Protein AF-A0A497EHR1-F1 (afdb_monomer_lite)

Radius of gyration: 35.83 Å; chains: 1; bounding box: 52×48×141 Å

Structure (mmCIF, N/CA/C/O backbone):
data_AF-A0A497EHR1-F1
#
_entry.id   AF-A0A497EHR1-F1
#
loop_
_atom_site.group_PDB
_atom_site.id
_atom_site.type_symbol
_atom_site.label_atom_id
_atom_site.label_alt_id
_atom_site.label_comp_id
_atom_site.label_asym_id
_atom_site.label_entity_id
_atom_site.label_seq_id
_atom_site.pdbx_PDB_ins_code
_atom_site.Cartn_x
_atom_site.Cartn_y
_atom_site.Cartn_z
_atom_site.occupancy
_atom_site.B_iso_or_equiv
_atom_site.auth_seq_id
_atom_site.auth_comp_id
_atom_site.auth_asym_id
_atom_site.auth_atom_id
_atom_site.pdbx_PDB_model_num
ATOM 1 N N . MET A 1 1 ? 11.468 33.502 -110.172 1.00 39.78 1 MET A N 1
ATOM 2 C CA . MET A 1 1 ? 12.671 32.821 -109.633 1.00 39.78 1 MET A CA 1
ATOM 3 C C . MET A 1 1 ? 13.170 33.597 -108.414 1.00 39.78 1 MET A C 1
ATOM 5 O O . MET A 1 1 ? 13.117 34.813 -108.494 1.00 39.78 1 MET A O 1
ATOM 9 N N . PRO A 1 2 ? 13.729 32.994 -107.350 1.00 51.62 2 PRO A N 1
ATOM 10 C CA . PRO A 1 2 ? 13.315 31.838 -106.555 1.00 51.62 2 PRO A CA 1
ATOM 11 C C . PRO A 1 2 ? 12.797 32.245 -105.147 1.00 51.62 2 PRO A C 1
ATOM 13 O O . PRO A 1 2 ? 13.180 33.263 -104.580 1.00 51.62 2 PRO A O 1
ATOM 16 N N . LYS A 1 3 ? 11.944 31.397 -104.557 1.00 52.22 3 LYS A N 1
ATOM 17 C CA . LYS A 1 3 ? 11.557 31.421 -103.135 1.00 52.22 3 LYS A CA 1
ATOM 18 C C . LYS A 1 3 ? 12.722 30.899 -102.278 1.00 52.22 3 LYS A C 1
ATOM 20 O O . LYS A 1 3 ? 13.228 29.817 -102.564 1.00 52.22 3 LYS A O 1
ATOM 25 N N . LYS A 1 4 ? 13.078 31.582 -101.183 1.00 49.03 4 LYS A N 1
ATOM 26 C CA . LYS A 1 4 ? 13.822 30.978 -100.061 1.00 49.03 4 LYS A CA 1
ATOM 27 C C . LYS A 1 4 ? 13.127 31.280 -98.735 1.00 49.03 4 LYS A C 1
ATOM 29 O O . LYS A 1 4 ? 13.136 32.396 -98.233 1.00 49.03 4 LYS A O 1
ATOM 34 N N . SER A 1 5 ? 12.514 30.232 -98.200 1.00 57.12 5 SER A N 1
ATOM 35 C CA . SER A 1 5 ? 12.033 30.098 -96.830 1.00 57.12 5 SER A CA 1
ATOM 36 C C . SER A 1 5 ? 13.205 29.976 -95.854 1.00 57.12 5 SER A C 1
ATOM 38 O O . SER A 1 5 ? 14.108 29.181 -96.115 1.00 57.12 5 SER A O 1
ATOM 40 N N . ASN A 1 6 ? 13.155 30.645 -94.697 1.00 49.62 6 ASN A N 1
ATOM 41 C CA . ASN A 1 6 ? 14.020 30.304 -93.566 1.00 49.62 6 ASN A CA 1
ATOM 42 C C . ASN A 1 6 ? 13.182 30.116 -92.293 1.00 49.62 6 ASN A C 1
ATOM 44 O O . ASN A 1 6 ? 12.551 31.041 -91.785 1.00 49.62 6 ASN A O 1
ATOM 48 N N . LYS A 1 7 ? 13.125 28.863 -91.838 1.00 57.16 7 LYS A N 1
ATOM 49 C CA . LYS A 1 7 ? 12.249 28.324 -90.794 1.00 57.16 7 LYS A CA 1
ATOM 50 C C . LYS A 1 7 ? 13.152 27.743 -89.702 1.00 57.16 7 LYS A C 1
ATOM 52 O O . LYS A 1 7 ? 13.409 26.547 -89.704 1.00 57.16 7 LYS A O 1
ATOM 57 N N . SER A 1 8 ? 13.676 28.562 -88.788 1.00 55.75 8 SER A N 1
ATOM 58 C CA . SER A 1 8 ? 14.516 28.053 -87.685 1.00 55.75 8 SER A CA 1
ATOM 59 C C . SER A 1 8 ? 14.537 28.969 -86.456 1.00 55.75 8 SER A C 1
ATOM 61 O O . SER A 1 8 ? 15.504 29.664 -86.191 1.00 55.75 8 SER A O 1
ATOM 63 N N . ARG A 1 9 ? 13.470 28.969 -85.647 1.00 52.88 9 ARG A N 1
ATOM 64 C CA . ARG A 1 9 ? 13.493 29.548 -84.282 1.00 52.88 9 ARG A CA 1
ATOM 65 C C . ARG A 1 9 ? 12.292 29.055 -83.464 1.00 52.88 9 ARG A C 1
ATOM 67 O O . ARG A 1 9 ? 11.361 29.802 -83.208 1.00 52.88 9 ARG A O 1
ATOM 74 N N . LYS A 1 10 ? 12.239 27.762 -83.114 1.00 52.62 10 LYS A N 1
ATOM 75 C CA . LYS A 1 10 ? 11.192 27.229 -82.204 1.00 52.62 10 LYS A CA 1
ATOM 76 C C . LYS A 1 10 ? 11.551 25.896 -81.519 1.00 52.62 10 LYS A C 1
ATOM 78 O O . LYS A 1 10 ? 10.685 25.055 -81.316 1.00 52.62 10 LYS A O 1
ATOM 83 N N . LYS A 1 11 ? 12.829 25.675 -81.175 1.00 50.97 11 LYS A N 1
ATOM 84 C CA . LYS A 1 11 ? 13.279 24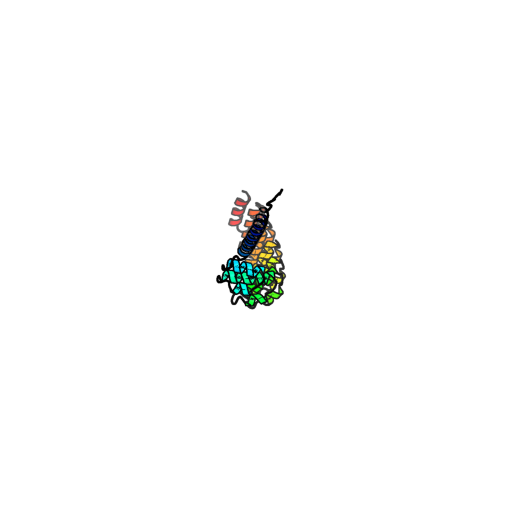.436 -80.494 1.00 50.97 11 LYS A CA 1
ATOM 85 C C . LYS A 1 11 ? 14.015 24.637 -79.159 1.00 50.97 11 LYS A C 1
ATOM 87 O O . LYS A 1 11 ? 14.371 23.646 -78.540 1.00 50.97 11 LYS A O 1
ATOM 92 N N . SER A 1 12 ? 14.189 25.878 -78.689 1.00 50.78 12 SER A N 1
ATOM 93 C CA . SER A 1 12 ? 14.991 26.167 -77.482 1.00 50.78 12 SER A CA 1
ATOM 94 C C . SER A 1 12 ? 14.182 26.282 -76.175 1.00 50.78 12 SER A C 1
ATOM 96 O O . SER A 1 12 ? 14.723 26.074 -75.097 1.00 50.78 12 SER A O 1
ATOM 98 N N . SER A 1 13 ? 12.869 26.554 -76.222 1.00 52.50 13 SER A N 1
ATOM 99 C CA . SER A 1 13 ? 12.094 26.812 -74.991 1.00 52.50 13 SER A CA 1
ATOM 100 C C . SER A 1 13 ? 11.559 25.563 -74.282 1.00 52.50 13 SER A C 1
ATOM 102 O O . SER A 1 13 ? 11.253 25.641 -73.100 1.00 52.50 13 SER A O 1
ATOM 104 N N . ARG A 1 14 ? 11.460 24.401 -74.946 1.00 52.97 14 ARG A N 1
ATOM 105 C CA . ARG A 1 14 ? 10.956 23.163 -74.308 1.00 52.97 14 ARG A CA 1
ATOM 106 C C . ARG A 1 14 ? 11.985 22.457 -73.421 1.00 52.97 14 ARG A C 1
ATOM 108 O O . ARG A 1 14 ? 11.581 21.759 -72.503 1.00 52.97 14 ARG A O 1
ATOM 115 N N . PHE A 1 15 ? 13.280 22.673 -73.652 1.00 53.72 15 PHE A N 1
ATOM 116 C CA . PHE A 1 15 ? 14.341 22.094 -72.818 1.00 53.72 15 PHE A CA 1
ATOM 117 C C . PHE A 1 15 ? 14.510 22.813 -71.470 1.00 53.72 15 PHE A C 1
ATOM 119 O O . PHE A 1 15 ? 14.956 22.207 -70.500 1.00 53.72 15 PHE A O 1
ATOM 126 N N . LEU A 1 16 ? 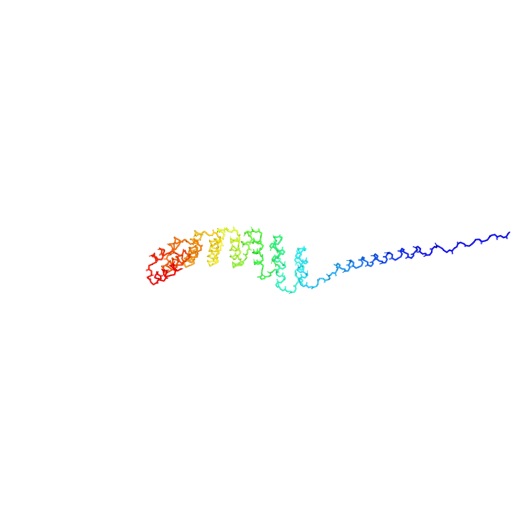14.109 24.086 -71.381 1.00 55.22 16 LEU A N 1
ATOM 127 C CA . LEU A 1 16 ? 14.228 24.878 -70.152 1.00 55.22 16 LEU A CA 1
ATOM 128 C C . LEU A 1 16 ? 13.165 24.517 -69.100 1.00 55.22 16 LEU A C 1
ATOM 130 O O . LEU A 1 16 ? 13.467 24.520 -67.910 1.00 55.22 16 LEU A O 1
ATOM 134 N N . PHE A 1 17 ? 11.951 24.128 -69.510 1.00 55.31 17 PHE A N 1
ATOM 135 C CA . PHE A 1 17 ? 10.883 23.763 -68.565 1.00 55.31 17 PHE A CA 1
ATOM 136 C C . PHE A 1 17 ? 11.092 22.394 -67.900 1.00 55.31 17 PHE A C 1
ATOM 138 O O . PHE A 1 17 ? 10.746 22.223 -66.734 1.00 55.31 17 PHE A O 1
ATOM 145 N N . THR A 1 18 ? 11.696 21.426 -68.594 1.00 59.22 18 THR A N 1
ATOM 146 C CA . THR A 1 18 ? 11.974 20.097 -68.018 1.00 59.22 18 THR A CA 1
ATOM 147 C C . THR A 1 18 ? 13.126 20.126 -67.015 1.00 59.22 18 THR A C 1
ATOM 149 O O . THR A 1 18 ? 13.098 19.390 -66.033 1.00 59.22 18 THR A O 1
ATOM 152 N N . ALA A 1 19 ? 14.113 21.003 -67.218 1.00 62.44 19 ALA A N 1
ATOM 153 C CA . ALA A 1 19 ? 15.236 21.159 -66.295 1.00 62.44 19 ALA A CA 1
ATOM 154 C C . ALA A 1 19 ? 14.804 21.774 -64.950 1.00 62.44 19 ALA A C 1
ATOM 156 O O . ALA A 1 19 ? 15.276 21.345 -63.900 1.00 62.44 19 ALA A O 1
ATOM 157 N N . PHE A 1 20 ? 13.862 22.723 -64.971 1.00 69.75 20 PHE A N 1
ATOM 158 C CA . PHE A 1 20 ? 13.377 23.398 -63.761 1.00 69.75 20 PHE A CA 1
ATOM 159 C C . PHE A 1 20 ? 12.501 22.496 -62.873 1.00 69.75 20 PHE A C 1
ATOM 161 O O . PHE A 1 20 ? 12.514 22.621 -61.653 1.00 69.75 20 PHE A O 1
ATOM 168 N N . GLY A 1 21 ? 11.762 21.551 -63.464 1.00 76.25 21 GLY A N 1
ATOM 169 C CA . GLY A 1 21 ? 10.946 20.600 -62.698 1.00 76.25 21 GLY A CA 1
ATOM 170 C C . GLY A 1 21 ? 11.779 19.609 -61.876 1.00 76.25 21 GLY A C 1
ATOM 171 O O . GLY A 1 21 ? 11.429 19.293 -60.740 1.00 76.25 21 GLY A O 1
ATOM 172 N N . ILE A 1 22 ? 12.912 19.151 -62.420 1.00 81.38 22 ILE A N 1
ATOM 173 C CA . ILE A 1 22 ? 13.785 18.166 -61.762 1.00 81.38 22 ILE A CA 1
ATOM 174 C C . ILE A 1 22 ? 14.510 18.787 -60.561 1.00 81.38 22 ILE A C 1
ATOM 176 O O . ILE A 1 22 ? 14.618 18.149 -59.514 1.00 81.38 22 ILE A O 1
ATOM 180 N N . THR A 1 23 ? 14.970 20.036 -60.671 1.00 82.69 23 THR A N 1
ATOM 181 C CA . THR A 1 23 ? 15.673 20.715 -59.571 1.00 82.69 23 THR A CA 1
ATOM 182 C C . THR A 1 23 ? 14.753 20.990 -58.384 1.00 82.69 23 THR A C 1
ATOM 184 O O . THR A 1 23 ? 15.160 20.784 -57.242 1.00 82.69 23 THR A O 1
ATOM 187 N N . VAL A 1 24 ? 13.495 21.371 -58.634 1.00 83.31 24 VAL A N 1
ATOM 188 C CA . VAL A 1 24 ? 12.487 21.571 -57.580 1.00 83.31 24 VAL A CA 1
ATOM 189 C C . VAL A 1 24 ? 12.135 20.249 -56.894 1.00 83.31 24 VAL A C 1
ATOM 191 O O . VAL A 1 24 ? 12.084 20.198 -55.667 1.00 83.31 24 VAL A O 1
ATOM 194 N N . PHE A 1 25 ? 11.963 19.160 -57.651 1.00 83.06 25 PHE A N 1
ATOM 195 C CA . PHE A 1 25 ? 11.688 17.842 -57.072 1.00 83.06 25 PHE A CA 1
ATOM 196 C C . PHE A 1 25 ? 12.848 17.342 -56.197 1.00 83.06 25 PHE A C 1
ATOM 198 O O . PHE A 1 25 ? 12.620 16.908 -55.070 1.00 83.06 25 PHE A O 1
ATOM 205 N N . LEU A 1 26 ? 14.096 17.467 -56.664 1.00 85.19 26 LEU A N 1
ATOM 206 C CA . LEU A 1 26 ? 15.277 17.092 -55.879 1.00 85.19 26 LEU A CA 1
ATOM 207 C C . LEU A 1 26 ? 15.425 17.944 -54.609 1.00 85.19 26 LEU A C 1
ATOM 209 O O . LEU A 1 26 ? 15.740 17.400 -53.553 1.00 85.19 26 LEU A O 1
ATOM 213 N N . ALA A 1 27 ? 15.147 19.250 -54.675 1.00 82.56 27 ALA A N 1
ATOM 214 C CA . ALA A 1 27 ? 15.169 20.121 -53.501 1.00 82.56 27 ALA A CA 1
ATOM 215 C C . ALA A 1 27 ? 14.094 19.732 -52.471 1.00 82.56 27 ALA A C 1
ATOM 217 O O . ALA A 1 27 ? 14.388 19.668 -51.280 1.00 82.56 27 ALA A O 1
ATOM 218 N N . ILE A 1 28 ? 12.875 19.400 -52.915 1.00 81.88 28 ILE A N 1
ATOM 219 C CA . ILE A 1 28 ? 11.801 18.915 -52.034 1.00 81.88 28 ILE A CA 1
ATOM 220 C C . ILE A 1 28 ? 12.192 17.579 -51.395 1.00 81.88 28 ILE A C 1
ATOM 222 O O . ILE A 1 28 ? 12.025 17.418 -50.190 1.00 81.88 28 ILE A O 1
ATOM 226 N N . VAL A 1 29 ? 12.775 16.647 -52.155 1.00 81.88 29 VAL A N 1
ATOM 227 C CA . VAL A 1 29 ? 13.271 15.372 -51.615 1.00 81.88 29 VAL A CA 1
ATOM 228 C C . VAL A 1 29 ? 14.358 15.611 -50.563 1.00 81.88 29 VAL A C 1
ATOM 230 O O . VAL A 1 29 ? 14.293 15.016 -49.495 1.00 81.88 29 VAL A O 1
ATOM 233 N N . ILE A 1 30 ? 15.306 16.525 -50.788 1.00 77.69 30 ILE A N 1
ATOM 234 C CA . ILE A 1 30 ? 16.340 16.867 -49.796 1.00 77.69 30 ILE A CA 1
ATOM 235 C C . ILE A 1 30 ? 15.730 17.526 -48.550 1.00 77.69 30 ILE A C 1
ATOM 237 O O . ILE A 1 30 ? 16.136 17.198 -47.437 1.00 77.69 30 ILE A O 1
ATOM 241 N N . ILE A 1 31 ? 14.738 18.407 -48.690 1.00 74.50 31 ILE A N 1
ATOM 242 C CA . ILE A 1 31 ? 14.057 19.039 -47.545 1.00 74.50 31 ILE A CA 1
ATOM 243 C C . ILE A 1 31 ? 13.263 17.997 -46.742 1.00 74.50 31 ILE A C 1
ATOM 245 O O . ILE A 1 31 ? 13.342 17.980 -45.517 1.00 74.50 31 ILE A O 1
ATOM 249 N N . VAL A 1 32 ? 12.568 17.071 -47.410 1.00 70.50 32 VAL A N 1
ATOM 250 C CA . VAL A 1 32 ? 11.841 15.968 -46.755 1.00 70.50 32 VAL A CA 1
ATOM 251 C C . VAL A 1 32 ? 12.814 14.996 -46.076 1.00 70.50 32 VAL A C 1
ATOM 253 O O . VAL A 1 32 ? 12.578 14.578 -44.944 1.00 70.50 32 VAL A O 1
ATOM 256 N N . LEU A 1 33 ? 13.947 14.686 -46.712 1.00 67.38 33 LEU A N 1
ATOM 257 C CA . LEU A 1 33 ? 14.982 13.825 -46.135 1.00 67.38 33 LEU A CA 1
ATOM 258 C C . LEU A 1 33 ? 15.697 14.490 -44.948 1.00 67.38 33 LEU A C 1
ATOM 260 O O . LEU A 1 33 ? 15.970 13.817 -43.957 1.00 67.38 33 LEU A O 1
ATOM 264 N N . THR A 1 34 ? 15.969 15.796 -45.001 1.00 62.56 34 THR A N 1
ATOM 265 C CA . THR A 1 34 ? 16.637 16.527 -43.906 1.00 62.56 34 THR A CA 1
ATOM 266 C C . THR A 1 34 ? 15.695 16.821 -42.737 1.00 62.56 34 THR A C 1
ATOM 268 O O . THR A 1 34 ? 16.127 16.747 -41.588 1.00 62.56 34 THR A O 1
ATOM 271 N N . ALA A 1 35 ? 14.396 17.025 -42.982 1.00 58.16 35 ALA A N 1
ATOM 272 C CA . ALA A 1 35 ? 13.383 17.141 -41.930 1.00 58.16 35 ALA A CA 1
ATOM 273 C C . ALA A 1 35 ? 13.207 15.844 -41.110 1.00 58.16 35 ALA A C 1
ATOM 275 O O . ALA A 1 35 ? 12.820 15.900 -39.942 1.00 58.16 35 ALA A O 1
ATOM 276 N N . CYS A 1 36 ? 13.542 14.678 -41.676 1.00 58.69 36 CYS A N 1
ATOM 277 C CA . CYS A 1 36 ? 13.480 13.389 -40.978 1.00 58.69 36 CYS A CA 1
ATOM 278 C C . CYS A 1 36 ? 14.717 13.057 -40.125 1.00 58.69 36 CYS A C 1
ATOM 280 O O . CYS A 1 36 ? 14.646 12.146 -39.297 1.00 58.69 36 CYS A O 1
ATOM 282 N N . ILE A 1 37 ? 15.837 13.775 -40.265 1.00 63.12 37 ILE A N 1
ATOM 283 C CA . ILE A 1 37 ? 17.069 13.512 -39.500 1.00 63.12 37 ILE A CA 1
ATOM 284 C C . ILE A 1 37 ? 17.225 14.583 -38.420 1.00 63.12 37 ILE A C 1
ATOM 286 O O . ILE A 1 37 ? 18.212 15.313 -38.355 1.00 63.12 37 ILE A O 1
ATOM 290 N N . LYS A 1 38 ? 16.246 14.675 -37.516 1.00 65.31 38 LYS A N 1
ATOM 291 C CA . LYS A 1 38 ? 16.486 15.348 -36.238 1.00 65.31 38 LYS A CA 1
ATOM 292 C C . LYS A 1 38 ? 17.474 14.479 -35.458 1.00 65.31 38 LYS A C 1
ATOM 294 O O . LYS A 1 38 ? 17.099 13.456 -34.883 1.00 65.31 38 LYS A O 1
ATOM 299 N N . ILE A 1 39 ? 18.759 14.832 -35.519 1.00 67.12 39 ILE A N 1
ATOM 300 C CA . ILE A 1 39 ? 19.818 14.147 -34.775 1.00 67.12 39 ILE A CA 1
ATOM 301 C C . ILE A 1 39 ? 19.467 14.246 -33.291 1.00 67.12 39 ILE A C 1
ATOM 303 O O . ILE A 1 39 ? 19.342 15.320 -32.709 1.00 67.12 39 ILE A O 1
ATOM 307 N N . CYS A 1 40 ? 19.220 13.081 -32.716 1.00 68.62 40 CYS A N 1
ATOM 308 C CA . CYS A 1 40 ? 18.635 12.897 -31.404 1.00 68.62 40 CYS A CA 1
ATOM 309 C C . CYS A 1 40 ? 19.762 12.725 -30.384 1.00 68.62 40 CYS A C 1
ATOM 311 O O . CYS A 1 40 ? 20.207 11.601 -30.152 1.00 68.62 40 CYS A O 1
ATOM 313 N N . SER A 1 41 ? 20.283 13.834 -29.855 1.00 78.19 41 SER A N 1
ATOM 314 C CA . SER A 1 41 ? 21.403 13.822 -28.901 1.00 78.19 41 SER A CA 1
ATOM 315 C C . SER A 1 41 ? 20.989 14.074 -27.453 1.00 78.19 41 SER A C 1
ATOM 317 O O . SER A 1 41 ? 21.784 13.830 -26.553 1.00 78.19 41 SER A O 1
ATOM 319 N N . THR A 1 42 ? 19.766 14.547 -27.205 1.00 93.56 42 THR A N 1
ATOM 320 C CA . THR A 1 42 ? 19.290 14.767 -25.838 1.00 93.56 42 THR A CA 1
ATOM 321 C C . THR A 1 42 ? 18.842 13.456 -25.200 1.00 93.56 42 THR A C 1
ATOM 323 O O . THR A 1 42 ? 18.231 12.608 -25.853 1.00 93.56 42 THR A O 1
ATOM 326 N N . ASP A 1 43 ? 19.081 13.327 -23.897 1.00 96.50 43 ASP A N 1
ATOM 327 C CA . ASP A 1 43 ? 18.642 12.198 -23.071 1.00 96.50 43 ASP A CA 1
ATOM 328 C C . ASP A 1 43 ? 17.149 11.877 -23.250 1.00 96.50 43 ASP A C 1
ATOM 330 O O . ASP A 1 43 ? 16.774 10.718 -23.418 1.00 96.50 43 ASP A O 1
ATOM 334 N N . GLN A 1 44 ? 16.302 12.909 -23.304 1.00 95.94 44 GLN A N 1
ATOM 335 C CA . GLN A 1 44 ? 14.861 12.770 -23.537 1.00 95.94 44 GLN A CA 1
ATOM 336 C C . GLN A 1 44 ? 14.547 12.130 -24.894 1.00 95.94 44 GLN A C 1
ATOM 338 O O . GLN A 1 44 ? 13.723 11.222 -24.994 1.00 95.94 44 GLN A O 1
ATOM 343 N N . CYS A 1 45 ? 15.234 12.573 -25.944 1.00 94.75 45 CYS A N 1
ATOM 344 C CA . CYS A 1 45 ? 15.028 12.032 -27.276 1.00 94.75 45 CYS A CA 1
ATOM 345 C C . CYS A 1 45 ? 15.535 10.577 -27.368 1.00 94.75 45 CYS A C 1
ATOM 347 O O . CYS A 1 45 ? 14.882 9.715 -27.967 1.00 94.75 45 CYS A O 1
ATOM 349 N N . ILE A 1 46 ? 16.678 10.271 -26.737 1.00 96.25 46 ILE A N 1
ATOM 350 C CA . ILE A 1 46 ? 17.209 8.903 -26.649 1.00 96.25 46 ILE A CA 1
ATOM 351 C C . ILE A 1 46 ? 16.214 7.995 -25.915 1.00 96.25 46 ILE A C 1
ATOM 353 O O . ILE A 1 46 ? 15.936 6.899 -26.401 1.00 96.25 46 ILE A O 1
ATOM 357 N N . TYR A 1 47 ? 15.644 8.460 -24.800 1.00 97.25 47 TYR A N 1
ATOM 358 C CA . TYR A 1 47 ? 14.608 7.766 -24.034 1.00 97.25 47 TYR A CA 1
ATOM 359 C C . TYR A 1 47 ? 13.386 7.412 -24.896 1.00 97.25 47 TYR A C 1
ATOM 361 O O . TYR A 1 47 ? 13.002 6.244 -24.968 1.00 97.25 47 TYR A O 1
ATOM 369 N N . GLU A 1 48 ? 12.811 8.377 -25.619 1.00 96.12 48 GLU A N 1
ATOM 370 C CA . GLU A 1 48 ? 11.639 8.146 -26.479 1.00 96.12 48 GLU A CA 1
ATOM 371 C C . GLU A 1 48 ? 11.935 7.116 -27.575 1.00 96.12 48 GLU A C 1
ATOM 373 O O . GLU A 1 48 ? 11.146 6.200 -27.838 1.00 96.12 48 GLU A O 1
ATOM 378 N N . LYS A 1 49 ? 13.118 7.212 -28.189 1.00 95.69 49 LYS A N 1
ATOM 379 C CA . LYS A 1 49 ? 13.575 6.262 -29.206 1.00 95.69 49 LYS A CA 1
ATOM 380 C C . LYS A 1 49 ? 13.819 4.866 -28.629 1.00 95.69 49 LYS A C 1
ATOM 382 O O . LYS A 1 49 ? 13.507 3.877 -29.288 1.00 95.69 49 LYS A O 1
ATOM 387 N N . ALA A 1 50 ? 14.381 4.774 -27.427 1.00 97.06 50 ALA A N 1
ATOM 388 C CA . ALA A 1 50 ? 14.629 3.510 -26.744 1.00 97.06 50 ALA A CA 1
ATOM 389 C C . ALA A 1 50 ? 13.316 2.794 -26.413 1.00 97.06 50 ALA A C 1
ATOM 391 O O . ALA A 1 50 ? 13.154 1.628 -26.771 1.00 97.06 50 ALA A O 1
ATOM 392 N N . VAL A 1 51 ? 12.357 3.509 -25.817 1.00 97.25 51 VAL A N 1
ATOM 393 C CA . VAL A 1 51 ? 11.046 2.972 -25.424 1.00 97.25 51 VAL A CA 1
ATOM 394 C C . VAL A 1 51 ? 10.198 2.594 -26.640 1.00 97.25 51 VAL A C 1
ATOM 396 O O . VAL A 1 51 ? 9.592 1.524 -26.658 1.00 97.25 51 VAL A O 1
ATOM 399 N N . SER A 1 52 ? 10.163 3.430 -27.683 1.00 96.44 52 SER A N 1
ATOM 400 C CA . SER A 1 52 ? 9.399 3.132 -28.908 1.00 96.44 52 SER A CA 1
ATOM 401 C C . SER A 1 52 ? 9.933 1.912 -29.660 1.00 96.44 52 SER A C 1
ATOM 403 O O . SER A 1 52 ? 9.149 1.159 -30.230 1.00 96.44 52 SER A O 1
ATOM 405 N N . LYS A 1 53 ? 11.252 1.690 -29.633 1.00 96.88 53 LYS A N 1
ATOM 406 C CA . LYS A 1 53 ? 11.907 0.547 -30.285 1.00 96.88 53 LYS A CA 1
ATOM 407 C C . LYS A 1 53 ? 12.135 -0.653 -29.366 1.00 96.88 53 LYS A C 1
ATOM 409 O O . LYS A 1 53 ? 12.754 -1.613 -29.816 1.00 96.88 53 LYS A O 1
ATOM 414 N N . ALA A 1 54 ? 11.715 -0.578 -28.102 1.00 97.31 54 ALA A N 1
ATOM 415 C CA . ALA A 1 54 ? 12.008 -1.579 -27.074 1.00 97.31 54 ALA A CA 1
ATOM 416 C C . ALA A 1 54 ? 13.507 -1.949 -26.982 1.00 97.31 54 ALA A C 1
ATOM 418 O O . ALA A 1 54 ? 13.870 -3.096 -26.735 1.00 97.31 54 ALA A O 1
ATOM 419 N N . ASN A 1 55 ? 14.404 -0.987 -27.220 1.00 97.75 55 ASN A N 1
ATOM 420 C CA . ASN A 1 55 ? 15.843 -1.234 -27.299 1.00 97.75 55 ASN A CA 1
ATOM 421 C C . ASN A 1 55 ? 16.557 -0.692 -26.057 1.00 97.75 55 ASN A C 1
ATOM 423 O O . ASN A 1 55 ? 16.922 0.483 -25.994 1.00 97.75 55 ASN A O 1
ATOM 427 N N . VAL A 1 56 ? 16.810 -1.575 -25.092 1.00 98.06 56 VAL A N 1
ATOM 428 C CA . VAL A 1 56 ? 17.466 -1.228 -23.822 1.00 98.06 56 VAL A CA 1
ATOM 429 C C . VAL A 1 56 ? 18.899 -0.709 -23.989 1.00 98.06 56 VAL A C 1
ATOM 431 O O . VAL A 1 56 ? 19.342 0.136 -23.214 1.00 98.06 56 VAL A O 1
ATOM 434 N N . ASN A 1 57 ? 19.616 -1.122 -25.039 1.00 97.69 57 ASN A N 1
ATOM 435 C CA . ASN A 1 57 ? 20.971 -0.626 -25.300 1.00 97.69 57 ASN A CA 1
ATOM 436 C C . ASN A 1 57 ? 20.968 0.866 -25.665 1.00 97.69 57 ASN A C 1
ATOM 438 O O . ASN A 1 57 ? 21.977 1.546 -25.489 1.00 97.69 57 ASN A O 1
ATOM 442 N N . LEU A 1 58 ? 19.841 1.404 -26.156 1.00 97.25 58 LEU A N 1
ATOM 443 C CA . LEU A 1 58 ? 19.687 2.849 -26.325 1.00 97.25 58 LEU A CA 1
ATOM 444 C C . LEU A 1 58 ? 19.529 3.560 -24.979 1.00 97.25 58 LEU A C 1
ATOM 446 O O . LEU A 1 58 ? 20.088 4.642 -24.834 1.00 97.25 58 LEU A O 1
ATOM 450 N N . CYS A 1 59 ? 18.864 2.950 -23.988 1.00 97.88 59 CYS A N 1
ATOM 451 C CA . CYS A 1 59 ? 18.784 3.526 -22.644 1.00 97.88 59 CYS A CA 1
ATOM 452 C C . CYS A 1 59 ? 20.183 3.749 -22.055 1.00 97.88 59 CYS A C 1
ATOM 454 O O . CYS A 1 59 ? 20.421 4.789 -21.462 1.00 97.88 59 CYS A O 1
ATOM 456 N N . MET A 1 60 ? 21.141 2.842 -22.287 1.00 97.31 60 MET A N 1
ATOM 457 C CA . MET A 1 60 ? 22.523 2.966 -21.781 1.00 97.31 60 MET A CA 1
ATOM 458 C C . MET A 1 60 ? 23.274 4.216 -22.267 1.00 97.31 60 MET A C 1
ATOM 460 O O . MET A 1 60 ? 24.333 4.533 -21.737 1.00 97.31 60 MET A O 1
ATOM 464 N N . LYS A 1 61 ? 22.751 4.913 -23.283 1.00 97.12 61 LYS A N 1
ATOM 465 C CA . LYS A 1 61 ? 23.316 6.169 -23.791 1.00 97.12 61 LYS A CA 1
ATOM 466 C C . LYS A 1 61 ? 22.781 7.408 -23.065 1.00 97.12 61 LYS A C 1
ATOM 468 O O . LYS A 1 61 ? 23.254 8.503 -23.346 1.00 97.12 61 LYS A O 1
ATOM 473 N N . ILE A 1 62 ? 21.792 7.245 -22.186 1.00 97.00 62 ILE A N 1
ATOM 474 C CA . ILE A 1 62 ? 21.204 8.323 -21.387 1.00 97.00 62 ILE A CA 1
ATOM 475 C C . ILE A 1 62 ? 22.149 8.644 -20.228 1.00 97.00 62 ILE A C 1
ATOM 477 O O . ILE A 1 62 ? 22.512 7.757 -19.456 1.00 97.00 62 ILE A O 1
ATOM 481 N N . SER A 1 63 ? 22.520 9.915 -20.091 1.00 97.12 63 SER A N 1
ATOM 482 C CA . SER A 1 63 ? 23.448 10.377 -19.050 1.00 97.12 63 SER A CA 1
ATOM 483 C C . SER A 1 63 ? 22.738 10.628 -17.715 1.00 97.12 63 SER A C 1
ATOM 485 O O . SER A 1 63 ? 23.280 10.344 -16.646 1.00 97.12 63 SER A O 1
ATOM 487 N N . ASN A 1 64 ? 21.500 11.125 -17.754 1.00 97.06 64 ASN A N 1
ATOM 488 C CA . ASN A 1 64 ? 20.659 11.326 -16.582 1.00 97.06 64 ASN A CA 1
ATOM 489 C C . ASN A 1 64 ? 20.260 9.980 -15.957 1.00 97.06 64 ASN A C 1
ATOM 491 O O . ASN A 1 64 ? 19.491 9.208 -16.533 1.00 97.06 64 ASN A O 1
ATOM 495 N N . ARG A 1 65 ? 20.743 9.727 -14.735 1.00 96.94 65 ARG A N 1
ATOM 496 C CA . ARG A 1 65 ? 20.541 8.456 -14.028 1.00 96.94 65 ARG A CA 1
ATOM 497 C C . ARG A 1 65 ? 19.066 8.101 -13.827 1.00 96.94 65 ARG A C 1
ATOM 499 O O . ARG A 1 65 ? 18.682 6.963 -14.084 1.00 96.94 65 ARG A O 1
ATOM 506 N N . THR A 1 66 ? 18.243 9.059 -13.411 1.00 96.88 66 THR A N 1
ATOM 507 C CA . THR A 1 66 ? 16.809 8.846 -13.170 1.00 96.88 66 THR A CA 1
ATOM 508 C C . THR A 1 66 ? 16.072 8.512 -14.465 1.00 96.88 66 THR A C 1
ATOM 510 O O . THR A 1 66 ? 15.245 7.600 -14.498 1.00 96.88 66 THR A O 1
ATOM 513 N N . LEU A 1 67 ? 16.383 9.215 -15.560 1.00 97.50 67 LEU A N 1
ATOM 514 C CA . LEU A 1 67 ? 15.771 8.942 -16.860 1.00 97.50 67 LEU A CA 1
ATOM 515 C C . LEU A 1 67 ? 16.239 7.601 -17.438 1.00 97.50 67 LEU A C 1
ATOM 517 O O . LEU A 1 67 ? 15.434 6.888 -18.035 1.00 97.50 67 LEU A O 1
ATOM 521 N N . PHE A 1 68 ? 17.503 7.229 -17.221 1.00 97.88 68 PHE A N 1
ATOM 522 C CA . PHE A 1 68 ? 18.028 5.906 -17.556 1.00 97.88 68 PHE A CA 1
ATOM 523 C C . PHE A 1 68 ? 17.248 4.795 -16.841 1.00 97.88 68 PHE A C 1
ATOM 525 O O . PHE A 1 68 ? 16.747 3.883 -17.497 1.00 97.88 68 PHE A O 1
ATOM 532 N N . GLU A 1 69 ? 17.089 4.887 -15.518 1.00 98.25 69 GLU A N 1
ATOM 533 C CA . GLU A 1 69 ? 16.349 3.892 -14.732 1.00 98.25 69 GLU A CA 1
ATOM 534 C C . GLU A 1 69 ? 14.895 3.784 -15.198 1.00 98.25 69 GLU A C 1
ATOM 536 O O . GLU A 1 69 ? 14.407 2.689 -15.478 1.00 98.25 69 GLU A O 1
ATOM 541 N N . LYS A 1 70 ? 14.237 4.930 -15.411 1.00 98.19 70 LYS A N 1
ATOM 542 C CA . LYS A 1 70 ? 12.879 4.995 -15.962 1.00 98.19 70 LYS A CA 1
ATOM 543 C C . LYS A 1 70 ? 12.777 4.358 -17.354 1.00 98.19 70 LYS A C 1
ATOM 545 O O . LYS A 1 70 ? 11.813 3.642 -17.617 1.00 98.19 70 LYS A O 1
ATOM 550 N N . CYS A 1 71 ? 13.753 4.595 -18.233 1.00 98.62 71 CYS A N 1
ATOM 551 C CA . CYS A 1 71 ? 13.824 4.008 -19.576 1.00 98.62 71 CYS A CA 1
ATOM 552 C C . CYS A 1 71 ? 13.798 2.479 -19.516 1.00 98.62 71 CYS A C 1
ATOM 554 O O . CYS A 1 71 ? 12.971 1.836 -20.163 1.00 98.62 71 CYS A O 1
ATOM 556 N N . VAL A 1 72 ? 14.688 1.909 -18.700 1.00 98.75 72 VAL A N 1
ATOM 557 C CA . VAL A 1 72 ? 14.836 0.460 -18.541 1.00 98.75 72 VAL A CA 1
ATOM 558 C C . VAL A 1 72 ? 13.564 -0.147 -17.948 1.00 98.75 72 VAL A C 1
ATOM 560 O O . VAL A 1 72 ? 13.042 -1.109 -18.510 1.00 98.75 72 VAL A O 1
ATOM 563 N N . THR A 1 73 ? 13.020 0.437 -16.875 1.00 98.62 73 THR A N 1
ATOM 564 C CA . THR A 1 73 ? 11.808 -0.077 -16.216 1.00 98.62 73 THR A CA 1
ATOM 565 C C . THR A 1 73 ? 10.586 -0.031 -17.130 1.00 98.62 73 THR A C 1
ATOM 567 O O . THR A 1 73 ? 9.828 -0.993 -17.169 1.00 98.62 73 THR A O 1
ATOM 570 N N . ILE A 1 74 ? 10.396 1.031 -17.920 1.00 98.56 74 ILE A N 1
ATOM 571 C CA . ILE A 1 74 ? 9.256 1.115 -18.851 1.00 98.56 74 ILE A CA 1
ATOM 572 C C . ILE A 1 74 ? 9.341 0.047 -19.937 1.00 98.56 74 ILE A C 1
ATOM 574 O O . ILE A 1 74 ? 8.321 -0.558 -20.266 1.00 98.56 74 ILE A O 1
ATOM 578 N N . ILE A 1 75 ? 10.533 -0.209 -20.483 1.00 98.62 75 ILE A N 1
ATOM 579 C CA . ILE A 1 75 ? 10.722 -1.297 -21.450 1.00 98.62 75 ILE A CA 1
ATOM 580 C C . ILE A 1 75 ? 10.408 -2.643 -20.787 1.00 98.62 75 ILE A C 1
ATOM 582 O O . ILE A 1 75 ? 9.630 -3.416 -21.343 1.00 98.62 75 ILE A O 1
ATOM 586 N N . ALA A 1 76 ? 10.946 -2.896 -19.589 1.00 98.56 76 ALA A N 1
ATOM 587 C CA . ALA A 1 76 ? 10.695 -4.129 -18.844 1.00 98.56 76 ALA A CA 1
ATOM 588 C C . ALA A 1 76 ? 9.193 -4.350 -18.585 1.00 98.56 76 ALA A C 1
ATOM 590 O O . ALA A 1 76 ? 8.667 -5.427 -18.855 1.00 98.56 76 ALA A O 1
ATOM 591 N N . VAL A 1 77 ? 8.484 -3.315 -18.123 1.00 98.50 77 VAL A N 1
ATOM 592 C CA . VAL A 1 77 ? 7.045 -3.357 -17.825 1.00 98.50 77 VAL A CA 1
ATOM 593 C C . VAL A 1 77 ? 6.222 -3.589 -19.088 1.00 98.50 77 VAL A C 1
ATOM 595 O O . VAL A 1 77 ? 5.413 -4.514 -19.116 1.00 98.50 77 VAL A O 1
ATOM 598 N N . LYS A 1 78 ? 6.442 -2.785 -20.137 1.00 98.25 78 LYS A N 1
ATOM 599 C CA . LYS A 1 78 ? 5.652 -2.822 -21.380 1.00 98.25 78 LYS A CA 1
ATOM 600 C C . LYS A 1 78 ? 5.760 -4.160 -22.110 1.00 98.25 78 LYS A C 1
ATOM 602 O O . LYS A 1 78 ? 4.833 -4.544 -22.815 1.00 98.25 78 LYS A O 1
ATOM 607 N N . HIS A 1 79 ? 6.888 -4.845 -21.953 1.00 97.50 79 HIS A N 1
ATOM 608 C CA . HIS A 1 79 ? 7.156 -6.124 -22.603 1.00 97.50 79 HIS A CA 1
ATOM 609 C C . HIS A 1 79 ? 7.079 -7.322 -21.652 1.00 97.50 79 HIS A C 1
ATOM 611 O O . HIS A 1 79 ? 7.374 -8.434 -22.079 1.00 97.50 79 HIS A O 1
ATOM 617 N N . ASN A 1 80 ? 6.675 -7.110 -20.392 1.00 97.88 80 ASN A N 1
ATOM 618 C CA . ASN A 1 80 ? 6.643 -8.141 -19.352 1.00 97.88 80 ASN A CA 1
ATOM 619 C C . ASN A 1 80 ? 7.962 -8.942 -19.268 1.00 97.88 80 ASN A C 1
ATOM 621 O O . ASN A 1 80 ? 7.962 -10.162 -19.105 1.00 97.88 80 ASN A O 1
ATOM 625 N N . ASP A 1 81 ? 9.097 -8.251 -19.422 1.00 98.19 81 ASP A N 1
ATOM 626 C CA . ASP A 1 81 ? 10.431 -8.851 -19.455 1.00 98.19 81 ASP A CA 1
ATOM 627 C C . ASP A 1 81 ? 11.255 -8.398 -18.238 1.00 98.19 81 ASP A C 1
ATOM 629 O O . ASP A 1 81 ? 11.987 -7.402 -18.298 1.00 98.19 81 ASP A O 1
ATOM 633 N N . PRO A 1 82 ? 11.186 -9.128 -17.110 1.00 98.06 82 PRO A N 1
ATOM 634 C CA . PRO A 1 82 ? 11.954 -8.799 -15.913 1.00 98.06 82 PRO A CA 1
ATOM 635 C C . PRO A 1 82 ? 13.464 -9.014 -16.093 1.00 98.06 82 PRO A C 1
ATOM 637 O O . PRO A 1 82 ? 14.249 -8.540 -15.269 1.00 98.06 82 PRO A O 1
ATOM 640 N N . SER A 1 83 ? 13.911 -9.707 -17.151 1.00 98.00 83 SER A N 1
ATOM 641 C CA . SER A 1 83 ? 15.341 -9.910 -17.404 1.00 98.00 83 SER A CA 1
ATOM 642 C C . SER A 1 83 ? 16.046 -8.600 -17.768 1.00 98.00 83 SER A C 1
ATOM 644 O O . SER A 1 83 ? 17.232 -8.437 -17.475 1.00 98.00 83 SER A O 1
ATOM 646 N N . VAL A 1 84 ? 15.303 -7.629 -18.312 1.00 98.31 84 VAL A N 1
ATOM 647 C CA . VAL A 1 84 ? 15.765 -6.263 -18.599 1.00 98.31 84 VAL A CA 1
ATOM 648 C C . VAL A 1 84 ? 16.184 -5.529 -17.319 1.00 98.31 84 VAL A C 1
ATOM 650 O O . VAL A 1 84 ? 17.132 -4.746 -17.339 1.00 98.31 84 VAL A O 1
ATOM 653 N N . CYS A 1 85 ? 15.584 -5.836 -16.167 1.00 98.38 85 CYS A N 1
ATOM 654 C CA . CYS A 1 85 ? 15.924 -5.187 -14.898 1.00 98.38 85 CYS A CA 1
ATOM 655 C C . CYS A 1 85 ? 17.377 -5.431 -14.444 1.00 98.38 85 CYS A C 1
ATOM 657 O O . CYS A 1 85 ? 17.883 -4.690 -13.605 1.00 98.38 85 CYS A O 1
ATOM 659 N N . LYS A 1 86 ? 18.090 -6.420 -15.012 1.00 97.69 86 LYS A N 1
ATOM 660 C CA . LYS A 1 86 ? 19.509 -6.692 -14.700 1.00 97.69 86 LYS A CA 1
ATOM 661 C C . LYS A 1 86 ? 20.450 -5.520 -15.005 1.00 97.69 86 LYS A C 1
ATOM 663 O O . LYS A 1 86 ? 21.551 -5.469 -14.469 1.00 97.69 86 LYS A O 1
ATOM 668 N N . PHE A 1 87 ? 20.033 -4.582 -15.859 1.00 97.69 87 PHE A N 1
ATOM 669 C CA . PHE A 1 87 ? 20.819 -3.384 -16.166 1.00 97.69 87 PHE A CA 1
ATOM 670 C C . PHE A 1 87 ? 20.764 -2.325 -15.048 1.00 97.69 87 PHE A C 1
ATOM 672 O O . PHE A 1 87 ? 21.519 -1.352 -15.081 1.00 97.69 87 PHE A O 1
ATOM 679 N N . LEU A 1 88 ? 19.911 -2.511 -14.033 1.00 97.12 88 LEU A N 1
ATOM 680 C CA . LEU A 1 88 ? 19.746 -1.594 -12.907 1.00 97.12 88 LEU A CA 1
ATOM 681 C C . LEU A 1 88 ? 20.410 -2.142 -11.640 1.00 97.12 88 LEU A C 1
ATOM 683 O O . LEU A 1 88 ? 19.743 -2.713 -10.793 1.00 97.12 88 LEU A O 1
ATOM 687 N N . LYS A 1 89 ? 21.718 -1.925 -11.468 1.00 93.31 89 LYS A N 1
ATOM 688 C CA . LYS A 1 89 ? 22.499 -2.498 -10.350 1.00 93.31 89 LYS A CA 1
ATOM 689 C C . LYS A 1 89 ? 21.822 -2.412 -8.965 1.00 93.31 89 LYS A C 1
ATOM 691 O O . LYS A 1 89 ? 21.705 -3.428 -8.298 1.00 93.31 89 LYS A O 1
ATOM 696 N N . HIS A 1 90 ? 21.376 -1.225 -8.546 1.00 94.25 90 HIS A N 1
ATOM 697 C CA . HIS A 1 90 ? 20.768 -1.007 -7.219 1.00 94.25 90 HIS A CA 1
ATOM 698 C C . HIS A 1 90 ? 19.233 -0.978 -7.228 1.00 94.25 90 HIS A C 1
ATOM 700 O O . HIS A 1 90 ? 18.617 -0.963 -6.171 1.00 94.25 90 HIS A O 1
ATOM 706 N N . ALA A 1 91 ? 18.616 -0.973 -8.412 1.00 97.19 91 ALA A N 1
ATOM 707 C CA . ALA A 1 91 ? 17.168 -0.836 -8.584 1.00 97.19 91 ALA A CA 1
ATOM 708 C C . ALA A 1 91 ? 16.553 -2.038 -9.328 1.00 97.19 91 ALA A C 1
ATOM 710 O O . ALA A 1 91 ? 15.431 -1.967 -9.828 1.00 97.19 91 ALA A O 1
ATOM 711 N N . GLN A 1 92 ? 17.293 -3.148 -9.421 1.00 97.94 92 GLN A N 1
ATOM 712 C CA . GLN A 1 92 ? 16.875 -4.359 -10.125 1.00 97.94 92 GLN A CA 1
ATOM 713 C C . GLN A 1 92 ? 15.599 -4.937 -9.515 1.00 97.94 92 GLN A C 1
ATOM 715 O O . GLN A 1 92 ? 14.665 -5.267 -10.242 1.00 97.94 92 GLN A O 1
ATOM 720 N N . ASP A 1 93 ? 15.562 -5.059 -8.192 1.00 98.25 93 ASP A N 1
ATOM 721 C CA . ASP A 1 93 ? 14.447 -5.670 -7.474 1.00 98.25 93 ASP A CA 1
ATOM 722 C C . ASP A 1 93 ? 13.199 -4.783 -7.472 1.00 98.25 93 ASP A C 1
ATOM 724 O O . ASP A 1 93 ? 12.105 -5.282 -7.732 1.00 98.25 93 ASP A O 1
ATOM 728 N N . TRP A 1 94 ? 13.367 -3.464 -7.343 1.00 98.06 94 TRP A N 1
ATOM 729 C CA . TRP A 1 94 ? 12.294 -2.503 -7.607 1.00 98.06 94 TRP A CA 1
ATOM 730 C C . TRP A 1 94 ? 11.725 -2.655 -9.026 1.00 98.06 94 TRP A C 1
ATOM 732 O O . TRP A 1 94 ? 10.517 -2.787 -9.197 1.0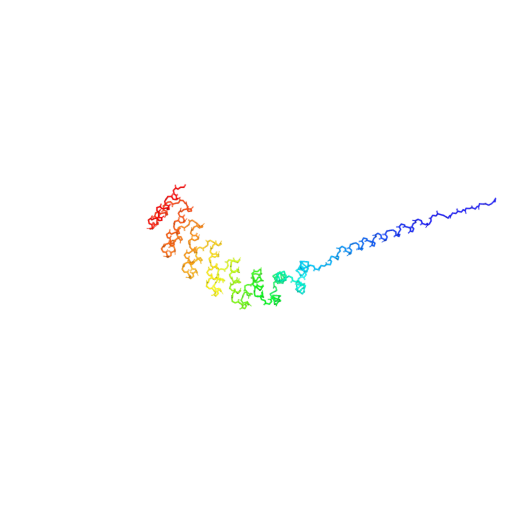0 98.06 94 TRP A O 1
ATOM 742 N N . CYS A 1 95 ? 12.579 -2.705 -10.053 1.00 98.62 95 CYS A N 1
ATOM 743 C CA . CYS A 1 95 ? 12.132 -2.878 -11.437 1.00 98.62 95 CYS A CA 1
ATOM 744 C C . CYS A 1 95 ? 11.357 -4.189 -11.630 1.00 98.62 95 CYS A C 1
ATOM 746 O O . CYS A 1 95 ? 10.293 -4.178 -12.246 1.00 98.62 95 CYS A O 1
ATOM 748 N N . LYS A 1 96 ? 11.825 -5.308 -11.056 1.00 98.62 96 LYS A N 1
ATOM 749 C CA . LYS A 1 96 ? 11.081 -6.579 -11.084 1.00 98.62 96 LYS A CA 1
ATOM 750 C C . LYS A 1 96 ? 9.715 -6.447 -10.410 1.00 98.62 96 LYS A C 1
ATOM 752 O O . LYS A 1 96 ? 8.747 -6.990 -10.936 1.00 98.62 96 LYS A O 1
ATOM 757 N N . ALA A 1 97 ? 9.631 -5.728 -9.288 1.00 98.50 97 ALA A N 1
ATOM 758 C CA . ALA A 1 97 ? 8.368 -5.477 -8.601 1.00 98.50 97 ALA A CA 1
ATOM 759 C C . ALA A 1 97 ? 7.388 -4.695 -9.485 1.00 98.50 97 ALA A C 1
ATOM 761 O O . ALA A 1 97 ? 6.229 -5.082 -9.608 1.00 98.50 97 ALA A O 1
ATOM 762 N N . GLU A 1 98 ? 7.850 -3.644 -10.166 1.00 98.56 98 GLU A N 1
ATOM 763 C CA . GLU A 1 98 ? 7.013 -2.874 -11.094 1.00 98.56 98 GLU A CA 1
ATOM 764 C C . GLU A 1 98 ? 6.520 -3.742 -12.267 1.00 98.56 98 GLU A C 1
ATOM 766 O O . GLU A 1 98 ? 5.345 -3.673 -12.629 1.00 98.56 98 GLU A O 1
ATOM 771 N N . VAL A 1 99 ? 7.367 -4.627 -12.816 1.00 98.62 99 VAL A N 1
ATOM 772 C CA . VAL A 1 99 ? 6.952 -5.604 -13.844 1.00 98.62 99 VAL A CA 1
ATOM 773 C C . VAL A 1 99 ? 5.883 -6.556 -13.301 1.00 98.62 99 VAL A C 1
ATOM 775 O O . VAL A 1 99 ? 4.873 -6.771 -13.976 1.00 98.62 99 VAL A O 1
ATOM 778 N N . ALA A 1 100 ? 6.079 -7.086 -12.088 1.00 98.50 100 ALA A N 1
ATOM 779 C CA . ALA A 1 100 ? 5.151 -7.992 -11.413 1.00 98.50 100 ALA A CA 1
ATOM 780 C C . ALA A 1 100 ? 3.768 -7.360 -11.224 1.00 98.50 100 ALA A C 1
ATOM 782 O O . ALA A 1 100 ? 2.754 -7.957 -11.579 1.00 98.50 100 ALA A O 1
ATOM 783 N N . ILE A 1 101 ? 3.732 -6.134 -10.698 1.00 98.38 101 ILE A N 1
ATOM 784 C CA . ILE A 1 101 ? 2.498 -5.403 -10.397 1.00 98.38 101 ILE A CA 1
ATOM 785 C C . ILE A 1 101 ? 1.789 -4.998 -11.689 1.00 98.38 101 ILE A C 1
ATOM 787 O O . ILE A 1 101 ? 0.576 -5.174 -11.805 1.00 98.38 101 ILE A O 1
ATOM 791 N N . ALA A 1 102 ? 2.516 -4.458 -12.670 1.00 98.25 102 ALA A N 1
ATOM 792 C CA . ALA A 1 102 ? 1.927 -3.982 -13.918 1.00 98.25 102 ALA A CA 1
ATOM 793 C C . ALA A 1 102 ? 1.288 -5.114 -14.732 1.00 98.25 102 ALA A C 1
ATOM 795 O O . ALA A 1 102 ? 0.200 -4.920 -15.267 1.00 98.25 102 ALA A O 1
ATOM 796 N N . ASN A 1 103 ? 1.925 -6.288 -14.756 1.00 98.12 103 ASN A N 1
ATOM 797 C CA . ASN A 1 103 ? 1.488 -7.451 -15.531 1.00 98.12 103 ASN A CA 1
ATOM 798 C C . ASN A 1 103 ? 0.764 -8.518 -14.691 1.00 98.12 103 ASN A C 1
ATOM 800 O O . ASN A 1 103 ? 0.591 -9.640 -15.159 1.00 98.12 103 ASN A O 1
ATOM 804 N N . GLU A 1 104 ? 0.385 -8.192 -13.449 1.00 97.88 104 GLU A N 1
ATOM 805 C CA . GLU A 1 104 ? -0.345 -9.080 -12.526 1.00 97.88 104 GLU A CA 1
ATOM 806 C C . GLU A 1 104 ? 0.294 -10.474 -12.364 1.00 97.88 104 GLU A C 1
ATOM 808 O O . GLU A 1 104 ? -0.373 -11.490 -12.177 1.00 97.88 104 GLU A O 1
ATOM 813 N N . ASN A 1 105 ? 1.628 -10.520 -12.383 1.00 98.12 105 ASN A N 1
ATOM 814 C CA . ASN A 1 105 ? 2.417 -11.736 -12.246 1.00 98.12 105 ASN A CA 1
ATOM 815 C C . ASN A 1 105 ? 3.035 -11.846 -10.843 1.00 98.12 105 ASN A C 1
ATOM 817 O O . ASN A 1 105 ? 4.189 -11.472 -10.624 1.00 98.12 105 ASN A O 1
ATOM 821 N N . LEU A 1 106 ? 2.268 -12.391 -9.893 1.00 98.25 106 LEU A N 1
ATOM 822 C CA . LEU A 1 106 ? 2.673 -12.539 -8.486 1.00 98.25 106 LEU A CA 1
ATOM 823 C C . LEU A 1 106 ? 3.966 -13.355 -8.308 1.00 98.25 106 LEU A C 1
ATOM 825 O O . LEU A 1 106 ? 4.764 -13.067 -7.418 1.00 98.25 106 LEU A O 1
ATOM 829 N N . VAL A 1 107 ? 4.212 -14.336 -9.185 1.00 98.31 107 VAL A N 1
ATOM 830 C CA . VAL A 1 107 ? 5.414 -15.192 -9.151 1.00 98.31 107 VAL A CA 1
ATOM 831 C C . VAL A 1 107 ? 6.697 -14.368 -9.306 1.00 98.31 107 VAL A C 1
ATOM 833 O O . VAL A 1 107 ? 7.760 -14.778 -8.851 1.00 98.31 107 VAL A O 1
ATOM 836 N N . LEU A 1 108 ? 6.639 -13.183 -9.919 1.00 98.25 108 LEU A N 1
ATOM 837 C CA . LEU A 1 108 ? 7.806 -12.306 -9.992 1.00 98.25 108 LEU A CA 1
ATOM 838 C C . LEU A 1 108 ? 8.158 -11.677 -8.637 1.00 98.25 108 LEU A C 1
ATOM 840 O O . LEU A 1 108 ? 9.349 -11.519 -8.370 1.00 98.25 108 LEU A O 1
ATOM 844 N N . CYS A 1 109 ? 7.184 -11.402 -7.758 1.00 98.56 109 CYS A N 1
ATOM 845 C CA . CYS A 1 109 ? 7.469 -10.924 -6.398 1.00 98.56 109 CYS A CA 1
ATOM 846 C C . CYS A 1 109 ? 8.256 -11.972 -5.589 1.00 98.56 109 CYS A C 1
ATOM 848 O O . CYS A 1 109 ? 9.194 -11.628 -4.871 1.00 98.56 109 CYS A O 1
ATOM 850 N N . THR A 1 110 ? 7.965 -13.267 -5.772 1.00 98.19 110 THR A N 1
ATOM 851 C CA . THR A 1 110 ? 8.674 -14.354 -5.068 1.00 98.19 110 THR A CA 1
ATOM 852 C C . THR A 1 110 ? 10.132 -14.524 -5.525 1.00 98.19 110 THR A C 1
ATOM 854 O O . THR A 1 110 ? 10.883 -15.275 -4.912 1.00 98.19 110 THR A O 1
ATOM 857 N N . ARG A 1 111 ? 10.545 -13.865 -6.620 1.00 97.44 111 ARG A N 1
ATOM 858 C CA . ARG A 1 111 ? 11.905 -13.923 -7.199 1.00 97.44 111 ARG A CA 1
ATOM 859 C C . ARG A 1 111 ? 12.750 -12.677 -6.899 1.00 97.44 111 ARG A C 1
ATOM 861 O O . ARG A 1 111 ? 13.855 -12.533 -7.434 1.00 97.44 111 ARG A O 1
ATOM 868 N N . ILE A 1 112 ? 12.212 -11.751 -6.113 1.00 98.31 112 ILE A N 1
ATOM 869 C CA . ILE A 1 112 ? 12.933 -10.588 -5.594 1.00 98.31 112 ILE A CA 1
ATOM 870 C C . ILE A 1 112 ? 13.860 -11.056 -4.465 1.00 98.31 112 ILE A C 1
ATOM 872 O O . ILE A 1 112 ? 13.459 -11.888 -3.658 1.00 98.31 112 ILE A O 1
ATOM 876 N N . GLN A 1 113 ? 15.107 -10.574 -4.448 1.00 97.94 113 GLN A N 1
ATOM 877 C CA . GLN A 1 113 ? 16.118 -11.014 -3.477 1.00 97.94 113 GLN A CA 1
ATOM 878 C C . GLN A 1 113 ? 16.081 -10.183 -2.195 1.00 97.94 113 GLN A C 1
ATOM 880 O O . GLN A 1 113 ? 16.256 -10.720 -1.106 1.00 97.94 113 GLN A O 1
ATOM 885 N N . SER A 1 114 ? 15.870 -8.875 -2.322 1.00 97.81 114 SER A N 1
ATOM 886 C CA . SER A 1 114 ? 15.693 -7.979 -1.185 1.00 97.81 114 SER A CA 1
ATOM 887 C C . SER A 1 114 ? 14.333 -8.209 -0.527 1.00 97.81 114 SER A C 1
ATOM 889 O O . SER A 1 114 ? 13.294 -7.983 -1.144 1.00 97.81 114 SER A O 1
ATOM 891 N N . GLU A 1 115 ? 14.349 -8.606 0.743 1.00 98.12 115 GLU A N 1
ATOM 892 C CA . GLU A 1 115 ? 13.139 -8.811 1.545 1.00 98.12 115 GLU A CA 1
ATOM 893 C C . GLU A 1 115 ? 12.253 -7.553 1.597 1.00 98.12 115 GLU A C 1
ATOM 895 O O . GLU A 1 115 ? 11.045 -7.637 1.392 1.00 98.12 115 GLU A O 1
ATOM 900 N N . GLU A 1 116 ? 12.855 -6.370 1.759 1.00 97.88 116 GLU A N 1
ATOM 901 C CA . GLU A 1 116 ? 12.145 -5.084 1.736 1.00 97.88 116 GLU A CA 1
ATOM 902 C C . GLU A 1 116 ? 11.363 -4.885 0.425 1.00 97.88 116 GLU A C 1
ATOM 904 O O . GLU A 1 116 ? 10.154 -4.630 0.436 1.00 97.88 116 GLU A O 1
ATOM 909 N N . TRP A 1 117 ? 12.025 -5.056 -0.726 1.00 98.06 117 TRP A N 1
ATOM 910 C CA . TRP A 1 117 ? 11.370 -4.916 -2.029 1.00 98.06 117 TRP A CA 1
ATOM 911 C C . TRP A 1 117 ? 10.346 -6.019 -2.294 1.00 98.06 117 TRP A C 1
ATOM 913 O O . TRP A 1 117 ? 9.348 -5.770 -2.973 1.00 98.06 117 TRP A O 1
ATOM 923 N N . GLN A 1 118 ? 10.565 -7.223 -1.767 1.00 98.56 118 GLN A N 1
ATOM 924 C CA . GLN A 1 118 ? 9.625 -8.333 -1.879 1.00 98.56 118 GLN A CA 1
ATOM 925 C C . GLN A 1 118 ? 8.335 -8.042 -1.103 1.00 98.56 118 GLN A C 1
ATOM 927 O O . GLN A 1 118 ? 7.249 -8.125 -1.681 1.00 98.56 118 GLN A O 1
ATOM 932 N N . ASN A 1 119 ? 8.449 -7.612 0.154 1.00 98.69 119 ASN A N 1
ATOM 933 C CA . ASN A 1 119 ? 7.319 -7.206 0.989 1.00 98.69 119 ASN A CA 1
ATOM 934 C C . ASN A 1 119 ? 6.534 -6.057 0.346 1.00 98.69 119 ASN A C 1
ATOM 936 O O . ASN A 1 119 ? 5.306 -6.122 0.227 1.00 98.69 119 ASN A O 1
ATOM 940 N N . LEU A 1 120 ? 7.234 -5.048 -0.183 1.00 98.44 120 LEU A N 1
ATOM 941 C CA . LEU A 1 120 ? 6.595 -3.950 -0.906 1.00 98.44 120 LEU A CA 1
ATOM 942 C C . LEU A 1 120 ? 5.898 -4.418 -2.196 1.00 98.44 120 LEU A C 1
ATOM 944 O O . LEU A 1 120 ? 4.821 -3.909 -2.521 1.00 98.44 120 LEU A O 1
ATOM 948 N N . CYS A 1 121 ? 6.482 -5.380 -2.921 1.00 98.81 121 CYS A N 1
ATOM 949 C CA . CYS A 1 121 ? 5.878 -5.989 -4.109 1.00 98.81 121 CYS A CA 1
ATOM 950 C C . CYS A 1 121 ? 4.557 -6.673 -3.757 1.00 98.81 121 CYS A C 1
ATOM 952 O O . CYS A 1 121 ? 3.528 -6.332 -4.343 1.00 98.81 121 CYS A O 1
ATOM 954 N N . PHE A 1 122 ? 4.560 -7.566 -2.760 1.00 98.88 122 PHE A N 1
ATOM 955 C CA . PHE A 1 122 ? 3.356 -8.257 -2.297 1.00 98.88 122 PHE A CA 1
ATOM 956 C C . PHE A 1 122 ? 2.284 -7.281 -1.819 1.00 98.88 122 PHE A C 1
ATOM 958 O O . PHE A 1 122 ? 1.147 -7.374 -2.278 1.00 98.88 122 PHE A O 1
ATOM 965 N N . LYS A 1 123 ? 2.643 -6.286 -0.997 1.00 98.81 123 LYS A N 1
ATOM 966 C CA . LYS A 1 123 ? 1.705 -5.258 -0.525 1.00 98.81 123 LYS A CA 1
ATOM 967 C C . LYS A 1 123 ? 1.038 -4.517 -1.682 1.00 98.81 123 LYS A C 1
ATOM 969 O O . LYS A 1 123 ? -0.188 -4.447 -1.753 1.00 98.81 123 LYS A O 1
ATOM 974 N N . LYS A 1 124 ? 1.826 -3.957 -2.608 1.00 98.69 124 LYS A N 1
ATOM 975 C CA . LYS A 1 124 ? 1.284 -3.215 -3.759 1.00 98.69 124 LYS A CA 1
ATOM 976 C C . LYS A 1 124 ? 0.429 -4.111 -4.657 1.00 98.69 124 LYS A C 1
ATOM 978 O O . LYS A 1 124 ? -0.600 -3.661 -5.155 1.00 98.69 124 LYS A O 1
ATOM 983 N N . PHE A 1 125 ? 0.837 -5.364 -4.853 1.00 98.62 125 PHE A N 1
ATOM 984 C CA . PHE A 1 125 ? 0.087 -6.340 -5.637 1.00 98.62 125 PHE A CA 1
ATOM 985 C C . PHE A 1 125 ? -1.268 -6.658 -4.989 1.00 98.62 125 PHE A C 1
ATOM 987 O O . PHE A 1 125 ? -2.298 -6.599 -5.665 1.00 98.62 125 PHE A O 1
ATOM 994 N N . ALA A 1 126 ? -1.275 -6.943 -3.685 1.00 98.69 126 ALA A N 1
ATOM 995 C CA . ALA A 1 126 ? -2.474 -7.212 -2.898 1.00 98.69 126 ALA A CA 1
ATOM 996 C C . ALA A 1 126 ? -3.457 -6.039 -2.969 1.00 98.69 126 ALA A C 1
ATOM 998 O O . ALA A 1 126 ? -4.623 -6.241 -3.285 1.00 98.69 126 ALA A O 1
ATOM 999 N N . ILE A 1 127 ? -2.975 -4.805 -2.774 1.00 98.56 127 ILE A N 1
ATOM 1000 C CA . ILE A 1 127 ? -3.799 -3.589 -2.844 1.00 98.56 127 ILE A CA 1
ATOM 1001 C C . ILE A 1 127 ? -4.370 -3.386 -4.251 1.00 98.56 127 ILE A C 1
ATOM 1003 O O . ILE A 1 127 ? -5.566 -3.151 -4.393 1.00 98.56 127 ILE A O 1
ATOM 1007 N N . LYS A 1 128 ? -3.543 -3.505 -5.301 1.00 98.12 128 LYS A N 1
ATOM 1008 C CA . LYS A 1 128 ? -3.988 -3.326 -6.694 1.00 98.12 128 LYS A CA 1
ATOM 1009 C C . LYS A 1 128 ? -5.071 -4.337 -7.086 1.00 98.12 128 LYS A C 1
ATOM 1011 O O . LYS A 1 128 ? -5.992 -3.987 -7.814 1.00 98.12 128 LYS A O 1
ATOM 1016 N N . THR A 1 129 ? -4.932 -5.584 -6.641 1.0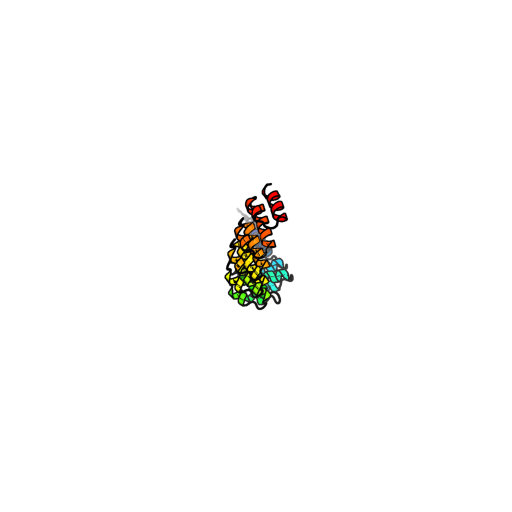0 97.81 129 THR A N 1
ATOM 1017 C CA . THR A 1 129 ? -5.823 -6.691 -7.028 1.00 97.81 129 THR A CA 1
ATOM 1018 C C . THR A 1 129 ? -6.926 -6.979 -6.008 1.00 97.81 129 THR A C 1
ATOM 1020 O O . THR A 1 129 ? -7.771 -7.832 -6.263 1.00 97.81 129 THR A O 1
ATOM 1023 N N . LEU A 1 130 ? -6.912 -6.289 -4.862 1.00 97.69 130 LEU A N 1
ATOM 1024 C CA . LEU A 1 130 ? -7.757 -6.532 -3.687 1.00 97.69 130 LEU A CA 1
ATOM 1025 C C . LEU A 1 130 ? -7.736 -7.995 -3.195 1.00 97.69 130 LEU A C 1
ATOM 1027 O O . LEU A 1 130 ? -8.698 -8.479 -2.603 1.00 97.69 130 LEU A O 1
ATOM 1031 N N . LYS A 1 131 ? -6.625 -8.705 -3.426 1.00 98.25 131 LYS A N 1
ATOM 1032 C CA . LYS A 1 131 ? -6.414 -10.094 -2.995 1.00 98.25 131 LYS A CA 1
ATOM 1033 C C . LYS A 1 131 ? -5.741 -10.129 -1.630 1.00 98.25 131 LYS A C 1
ATOM 1035 O O . LYS A 1 131 ? -4.530 -9.954 -1.512 1.00 98.25 131 LYS A O 1
ATOM 1040 N N . ILE A 1 132 ? -6.555 -10.319 -0.599 1.00 97.75 132 ILE A N 1
ATOM 1041 C CA . ILE A 1 132 ? -6.147 -10.211 0.804 1.00 97.75 132 ILE A CA 1
ATOM 1042 C C . ILE A 1 132 ? -5.188 -11.315 1.260 1.00 97.75 132 ILE A C 1
ATOM 1044 O O . ILE A 1 132 ? -4.322 -11.083 2.097 1.00 97.75 132 ILE A O 1
ATOM 1048 N N . ASP A 1 133 ? -5.306 -12.504 0.676 1.00 98.12 133 ASP A N 1
ATOM 1049 C CA . ASP A 1 133 ? -4.461 -13.662 0.952 1.00 98.12 133 ASP A CA 1
ATOM 1050 C C . ASP A 1 133 ? -2.979 -13.375 0.680 1.00 98.12 133 ASP A C 1
ATOM 1052 O O . ASP A 1 133 ? -2.113 -13.923 1.358 1.00 98.12 133 ASP A O 1
ATOM 1056 N N . ILE A 1 134 ? -2.686 -12.444 -0.230 1.00 98.69 134 ILE A N 1
ATOM 1057 C CA . ILE A 1 134 ? -1.326 -11.997 -0.543 1.00 98.69 134 ILE A CA 1
ATOM 1058 C C . ILE A 1 134 ? -0.698 -11.219 0.623 1.00 98.69 134 ILE A C 1
ATOM 1060 O O . ILE A 1 134 ? 0.517 -11.284 0.796 1.00 98.69 134 ILE A O 1
ATOM 1064 N N . CYS A 1 135 ? -1.485 -10.536 1.466 1.00 98.69 135 CYS A N 1
ATOM 1065 C CA . CYS A 1 135 ? -0.944 -9.862 2.651 1.00 98.69 135 CYS A CA 1
ATOM 1066 C C . CYS A 1 135 ? -0.315 -10.859 3.647 1.00 98.69 135 CYS A C 1
ATOM 1068 O O . CYS A 1 135 ? 0.610 -10.483 4.359 1.00 98.69 135 CYS A O 1
ATOM 1070 N N . ASN A 1 136 ? -0.739 -12.134 3.652 1.00 98.12 136 ASN A N 1
ATOM 1071 C CA . ASN A 1 136 ? -0.114 -13.192 4.465 1.00 98.12 136 ASN A CA 1
ATOM 1072 C C . ASN A 1 136 ? 1.293 -13.581 3.988 1.00 98.12 136 ASN A C 1
ATOM 1074 O O . ASN A 1 136 ? 2.013 -14.259 4.713 1.00 98.12 136 ASN A O 1
ATOM 1078 N N . LEU A 1 137 ? 1.675 -13.204 2.765 1.00 98.38 137 LEU A N 1
ATOM 1079 C CA . LEU A 1 137 ? 3.000 -13.494 2.210 1.00 98.38 137 LEU A CA 1
ATOM 1080 C C . LEU A 1 137 ? 4.048 -12.447 2.613 1.00 98.38 137 LEU A C 1
ATOM 1082 O O . LEU A 1 137 ? 5.222 -12.613 2.293 1.00 98.38 137 LEU A O 1
ATOM 1086 N N . ILE A 1 138 ? 3.628 -11.363 3.269 1.00 98.62 138 ILE A N 1
ATOM 1087 C CA . ILE A 1 138 ? 4.508 -10.286 3.720 1.00 98.62 138 ILE A CA 1
ATOM 1088 C C . ILE A 1 138 ? 5.127 -10.694 5.059 1.00 98.62 138 ILE A C 1
ATOM 1090 O O . ILE A 1 138 ? 4.406 -10.945 6.023 1.00 98.62 138 ILE A O 1
ATOM 1094 N N . THR A 1 139 ? 6.457 -10.746 5.120 1.00 98.25 139 THR A N 1
ATOM 1095 C CA . THR A 1 139 ? 7.189 -11.151 6.331 1.00 98.25 139 THR A CA 1
ATOM 1096 C C . THR A 1 139 ? 7.328 -10.019 7.345 1.00 98.25 139 THR A C 1
ATOM 1098 O O . THR A 1 139 ? 7.342 -10.276 8.547 1.00 98.25 139 THR A O 1
ATOM 1101 N N . ASP A 1 140 ? 7.397 -8.767 6.883 1.00 98.19 140 ASP A N 1
ATOM 1102 C CA . ASP A 1 140 ? 7.428 -7.598 7.762 1.00 98.19 140 ASP A CA 1
ATOM 1103 C C . ASP A 1 140 ? 6.026 -7.294 8.319 1.00 98.19 140 ASP A C 1
ATOM 1105 O O . ASP A 1 140 ? 5.085 -6.990 7.583 1.00 98.19 140 ASP A O 1
ATOM 1109 N N . GLU A 1 141 ? 5.887 -7.352 9.644 1.00 97.69 141 GLU A N 1
ATOM 1110 C CA . GLU A 1 141 ? 4.605 -7.187 10.339 1.00 97.69 141 GLU A CA 1
ATOM 1111 C C . GLU A 1 141 ? 3.960 -5.812 10.095 1.00 97.69 141 GLU A C 1
ATOM 1113 O O . GLU A 1 141 ? 2.732 -5.705 9.978 1.00 97.69 141 GLU A O 1
ATOM 1118 N N . LYS A 1 142 ? 4.765 -4.744 10.001 1.00 97.44 142 LYS A N 1
ATOM 1119 C CA . LYS A 1 142 ? 4.253 -3.382 9.786 1.00 97.44 142 LYS A CA 1
ATOM 1120 C C . LYS A 1 142 ? 3.703 -3.243 8.372 1.00 97.44 142 LYS A C 1
ATOM 1122 O O . LYS A 1 142 ? 2.626 -2.677 8.181 1.00 97.44 142 LYS A O 1
ATOM 1127 N N . GLU A 1 143 ? 4.411 -3.793 7.392 1.00 98.25 143 GLU A N 1
ATOM 1128 C CA . GLU A 1 143 ? 3.991 -3.838 5.995 1.00 98.25 143 GLU A CA 1
ATOM 1129 C C . GLU A 1 143 ? 2.740 -4.708 5.803 1.00 98.25 143 GLU A C 1
ATOM 1131 O O . GLU A 1 143 ? 1.808 -4.290 5.108 1.00 98.25 143 GLU A O 1
ATOM 1136 N N . ALA A 1 144 ? 2.660 -5.863 6.473 1.00 98.50 144 ALA A N 1
ATOM 1137 C CA . ALA A 1 144 ? 1.481 -6.729 6.464 1.00 98.50 144 ALA A CA 1
ATOM 1138 C C . ALA A 1 144 ? 0.264 -6.019 7.078 1.00 98.50 144 ALA A C 1
ATOM 1140 O O . ALA A 1 144 ? -0.809 -5.968 6.476 1.00 98.50 144 ALA A O 1
ATOM 1141 N N . THR A 1 145 ? 0.445 -5.379 8.234 1.00 98.44 145 THR A N 1
ATOM 1142 C CA . THR A 1 145 ? -0.589 -4.572 8.900 1.00 98.44 145 THR A CA 1
ATOM 1143 C C . THR A 1 145 ? -1.115 -3.464 7.988 1.00 98.44 145 THR A C 1
ATOM 1145 O O . THR A 1 145 ? -2.327 -3.275 7.857 1.00 98.44 145 THR A O 1
ATOM 1148 N N . LEU A 1 146 ? -0.214 -2.743 7.316 1.00 98.31 146 LEU A N 1
ATOM 1149 C CA . LEU A 1 146 ? -0.587 -1.691 6.376 1.00 98.31 146 LEU A CA 1
ATOM 1150 C C . LEU A 1 146 ? -1.342 -2.252 5.160 1.00 98.31 146 LEU A C 1
ATOM 1152 O O . LEU A 1 146 ? -2.297 -1.622 4.706 1.00 98.31 146 LEU A O 1
ATOM 1156 N N . CYS A 1 147 ? -0.951 -3.431 4.667 1.00 98.81 147 CYS A N 1
ATOM 1157 C CA . CYS A 1 147 ? -1.638 -4.152 3.594 1.00 98.81 147 CYS A CA 1
ATOM 1158 C C . CYS A 1 147 ? -3.106 -4.428 3.956 1.00 98.81 147 CYS A C 1
ATOM 1160 O O . CYS A 1 147 ? -4.005 -3.975 3.244 1.00 98.81 147 CYS A O 1
ATOM 1162 N N . TYR A 1 148 ? -3.351 -5.074 5.104 1.00 98.81 148 TYR A N 1
ATOM 1163 C CA . TYR A 1 148 ? -4.701 -5.362 5.600 1.00 98.81 148 TYR A CA 1
ATOM 1164 C C . TYR A 1 148 ? -5.539 -4.098 5.760 1.00 98.81 148 TYR A C 1
ATOM 1166 O O . TYR A 1 148 ? -6.657 -4.033 5.253 1.00 98.81 148 TYR A O 1
ATOM 1174 N N . ARG A 1 149 ? -4.984 -3.073 6.417 1.00 98.44 149 ARG A N 1
ATOM 1175 C CA . ARG A 1 149 ? -5.698 -1.822 6.690 1.00 98.44 149 ARG A CA 1
ATOM 1176 C C . ARG A 1 149 ? -6.133 -1.110 5.410 1.00 98.44 149 ARG A C 1
ATOM 1178 O O . ARG A 1 149 ? -7.282 -0.692 5.318 1.00 98.44 149 ARG A O 1
ATOM 1185 N N . ILE A 1 150 ? -5.241 -0.985 4.422 1.00 98.62 150 ILE A N 1
ATOM 1186 C CA . ILE A 1 150 ? -5.565 -0.312 3.154 1.00 98.62 150 ILE A CA 1
ATOM 1187 C C . ILE A 1 150 ? -6.655 -1.082 2.399 1.00 98.62 150 ILE A C 1
ATOM 1189 O O . ILE A 1 150 ? -7.593 -0.472 1.891 1.00 98.62 150 ILE A O 1
ATOM 1193 N N . ILE A 1 151 ? -6.569 -2.414 2.336 1.00 98.69 151 ILE A N 1
ATOM 1194 C CA . ILE A 1 151 ? -7.595 -3.210 1.650 1.00 98.69 151 ILE A CA 1
ATOM 1195 C C . ILE A 1 151 ? -8.929 -3.131 2.403 1.00 98.69 151 ILE A C 1
ATOM 1197 O O . ILE A 1 151 ? -9.962 -2.974 1.754 1.00 98.69 151 ILE A O 1
ATOM 1201 N N . ALA A 1 152 ? -8.929 -3.161 3.740 1.00 98.62 152 ALA A N 1
ATOM 1202 C CA . ALA A 1 152 ? -10.125 -2.958 4.565 1.00 98.62 152 ALA A CA 1
ATOM 1203 C C . ALA A 1 152 ? -10.807 -1.616 4.262 1.00 98.62 152 ALA A C 1
ATOM 1205 O O . ALA A 1 152 ? -12.021 -1.559 4.083 1.00 98.62 152 ALA A O 1
ATOM 1206 N N . GLU A 1 153 ? -10.024 -0.544 4.133 1.00 98.19 153 GLU A N 1
ATOM 1207 C CA . GLU A 1 153 ? -10.519 0.796 3.818 1.00 98.19 153 GLU A CA 1
ATOM 1208 C C . GLU A 1 153 ? -11.097 0.899 2.401 1.00 98.19 153 GLU A C 1
ATOM 1210 O O . GLU A 1 153 ? -12.193 1.439 2.231 1.00 98.19 153 GLU A O 1
ATOM 1215 N N . ILE A 1 154 ? -10.397 0.367 1.392 1.00 98.19 154 ILE A N 1
ATOM 1216 C CA . ILE A 1 154 ? -10.840 0.409 -0.012 1.00 98.19 154 ILE A CA 1
ATOM 1217 C C . ILE A 1 154 ? -12.087 -0.457 -0.217 1.00 98.19 154 ILE A C 1
ATOM 1219 O O . ILE A 1 154 ? -13.031 -0.035 -0.880 1.00 98.19 154 ILE A O 1
ATOM 1223 N N . SER A 1 155 ? -12.102 -1.663 0.357 1.00 98.06 155 SER A N 1
ATOM 1224 C CA . SER A 1 155 ? -13.226 -2.603 0.244 1.00 98.06 155 SER A CA 1
ATOM 1225 C C . SER A 1 155 ? -14.386 -2.289 1.189 1.00 98.06 155 SER A C 1
ATOM 1227 O O . SER A 1 155 ? -15.461 -2.865 1.037 1.00 98.06 155 SER A O 1
ATOM 1229 N N . LYS A 1 156 ? -14.171 -1.392 2.163 1.00 97.94 156 LYS A N 1
ATOM 1230 C CA . LYS A 1 156 ? -15.101 -1.097 3.259 1.00 97.94 156 LYS A CA 1
ATOM 1231 C C . LYS A 1 156 ? -15.518 -2.363 4.032 1.00 97.94 156 LYS A C 1
ATOM 1233 O O . LYS A 1 156 ? -16.626 -2.429 4.558 1.00 97.94 156 LYS A O 1
ATOM 1238 N N . ASP A 1 157 ? -14.625 -3.351 4.146 1.00 98.50 157 ASP A N 1
ATOM 1239 C CA . ASP A 1 157 ? -14.868 -4.600 4.877 1.00 98.50 157 ASP A CA 1
ATOM 1240 C C . ASP A 1 157 ? -14.151 -4.612 6.244 1.00 98.50 157 ASP A C 1
ATOM 1242 O O . ASP A 1 157 ? -12.942 -4.861 6.315 1.00 98.50 157 ASP A O 1
ATOM 1246 N N . PRO A 1 158 ? -14.873 -4.398 7.360 1.00 98.38 158 PRO A N 1
ATOM 1247 C CA . PRO A 1 158 ? -14.277 -4.371 8.693 1.00 98.38 158 PRO A CA 1
ATOM 1248 C C . PRO A 1 158 ? -13.776 -5.731 9.176 1.00 98.38 158 PRO A C 1
ATOM 1250 O O . PRO A 1 158 ? -12.970 -5.775 10.102 1.00 98.38 158 PRO A O 1
ATOM 1253 N N . ARG A 1 159 ? -14.197 -6.847 8.565 1.00 98.31 159 ARG A N 1
ATOM 1254 C CA . ARG A 1 159 ? -13.670 -8.180 8.914 1.00 98.31 159 ARG A CA 1
ATOM 1255 C C . ARG A 1 159 ? -12.180 -8.289 8.606 1.00 98.31 159 ARG A C 1
ATOM 1257 O O . ARG A 1 159 ? -11.491 -9.114 9.189 1.00 98.31 159 ARG A O 1
ATOM 1264 N N . LEU A 1 160 ? -11.664 -7.443 7.714 1.00 98.44 160 LEU A N 1
ATOM 1265 C CA . LEU A 1 160 ? -10.248 -7.442 7.374 1.00 98.44 160 LEU A CA 1
ATOM 1266 C C . LEU A 1 160 ? -9.364 -6.874 8.494 1.00 98.44 160 LEU A C 1
ATOM 1268 O O . LEU A 1 160 ? -8.193 -7.237 8.582 1.00 98.44 160 LEU A O 1
ATOM 1272 N N . CYS A 1 161 ? -9.919 -6.051 9.392 1.00 98.56 161 CYS A N 1
ATOM 1273 C CA . CYS A 1 161 ? -9.192 -5.586 10.572 1.00 98.56 161 CYS A CA 1
ATOM 1274 C C . CYS A 1 161 ? -8.861 -6.743 11.533 1.00 98.56 161 CYS A C 1
ATOM 1276 O O . CYS A 1 161 ? -7.863 -6.665 12.244 1.00 98.56 161 CYS A O 1
ATOM 1278 N N . ASP A 1 162 ? -9.637 -7.836 11.531 1.00 98.19 162 ASP A N 1
ATOM 1279 C CA . ASP A 1 162 ? -9.405 -8.994 12.408 1.00 98.19 162 ASP A CA 1
ATOM 1280 C C . ASP A 1 162 ? -8.082 -9.730 12.098 1.00 98.19 162 ASP A C 1
ATOM 1282 O O . ASP A 1 162 ? -7.552 -10.423 12.964 1.00 98.19 162 ASP A O 1
ATOM 1286 N N . PHE A 1 163 ? -7.506 -9.538 10.902 1.00 97.88 163 PHE A N 1
ATOM 1287 C CA . PHE A 1 163 ? -6.201 -10.102 10.521 1.00 97.88 163 PHE A CA 1
ATOM 1288 C C . PHE A 1 163 ? -5.002 -9.274 11.010 1.00 97.88 163 PHE A C 1
ATOM 1290 O O . PHE A 1 163 ? -3.858 -9.708 10.877 1.00 97.88 163 PHE A O 1
ATOM 1297 N N . ILE A 1 164 ? -5.231 -8.085 11.577 1.00 98.25 164 ILE A N 1
ATOM 1298 C CA . ILE A 1 164 ? -4.161 -7.239 12.109 1.00 98.25 164 ILE A CA 1
ATOM 1299 C C . ILE A 1 164 ? -3.766 -7.741 13.504 1.00 98.25 164 ILE A C 1
ATOM 1301 O O . ILE A 1 164 ? -4.567 -7.709 14.442 1.00 98.25 164 ILE A O 1
ATOM 1305 N N . LEU A 1 165 ? -2.511 -8.185 13.637 1.00 96.62 165 LEU A N 1
ATOM 1306 C CA . LEU A 1 165 ? -1.968 -8.739 14.883 1.00 96.62 165 LEU A CA 1
ATOM 1307 C C . LEU A 1 165 ? -1.753 -7.663 15.952 1.00 96.62 165 LEU A C 1
ATOM 1309 O O . LEU A 1 165 ? -2.148 -7.848 17.104 1.00 96.62 165 LEU A O 1
ATOM 1313 N N . ASN A 1 166 ? -1.155 -6.533 15.567 1.00 97.38 166 ASN A N 1
ATOM 1314 C CA . ASN A 1 166 ? -0.919 -5.418 16.473 1.00 97.38 166 ASN A CA 1
ATOM 1315 C C . ASN A 1 166 ? -2.251 -4.796 16.931 1.00 97.38 166 ASN A C 1
ATOM 1317 O O . ASN A 1 166 ? -3.047 -4.321 16.120 1.00 97.38 166 ASN A O 1
ATOM 1321 N N . GLU A 1 167 ? -2.488 -4.784 18.242 1.00 97.88 167 GLU A N 1
ATOM 1322 C CA . GLU A 1 167 ? -3.777 -4.377 18.803 1.00 97.88 167 GLU A CA 1
ATOM 1323 C C . GLU A 1 167 ? -4.115 -2.904 18.541 1.00 97.88 167 GLU A C 1
ATOM 1325 O O . GLU A 1 167 ? -5.249 -2.611 18.162 1.00 97.88 167 GLU A O 1
ATOM 1330 N N . ASP A 1 168 ? -3.147 -1.995 18.662 1.00 97.44 168 ASP A N 1
ATOM 1331 C CA . ASP A 1 168 ? -3.366 -0.565 18.419 1.00 97.44 168 ASP A CA 1
ATOM 1332 C C . ASP A 1 168 ? -3.736 -0.304 16.955 1.00 97.44 168 ASP A C 1
ATOM 1334 O O . ASP A 1 168 ? -4.693 0.415 16.654 1.00 97.44 168 ASP A O 1
ATOM 1338 N N . ALA A 1 169 ? -3.029 -0.947 16.022 1.00 98.00 169 ALA A N 1
ATOM 1339 C CA . ALA A 1 169 ? -3.326 -0.852 14.599 1.00 98.00 169 ALA A CA 1
ATOM 1340 C C . ALA A 1 169 ? -4.689 -1.470 14.247 1.00 98.00 169 ALA A C 1
ATOM 1342 O O . ALA A 1 169 ? -5.427 -0.903 13.436 1.00 98.00 169 ALA A O 1
ATOM 1343 N N . ARG A 1 170 ? -5.058 -2.591 14.880 1.00 98.56 170 ARG A N 1
ATOM 1344 C CA . ARG A 1 170 ? -6.382 -3.212 14.732 1.00 98.56 170 ARG A CA 1
ATOM 1345 C C . ARG A 1 170 ? -7.490 -2.291 15.241 1.00 98.56 170 ARG A C 1
ATOM 1347 O O . ARG A 1 170 ? -8.476 -2.073 14.541 1.00 98.56 170 ARG A O 1
ATOM 1354 N N . ASN A 1 171 ? -7.321 -1.728 16.435 1.00 98.50 171 ASN A N 1
ATOM 1355 C CA . ASN A 1 171 ? -8.270 -0.795 17.038 1.00 98.50 171 ASN A CA 1
ATOM 1356 C C . ASN A 1 171 ? -8.440 0.456 16.159 1.00 98.50 171 ASN A C 1
ATOM 1358 O O .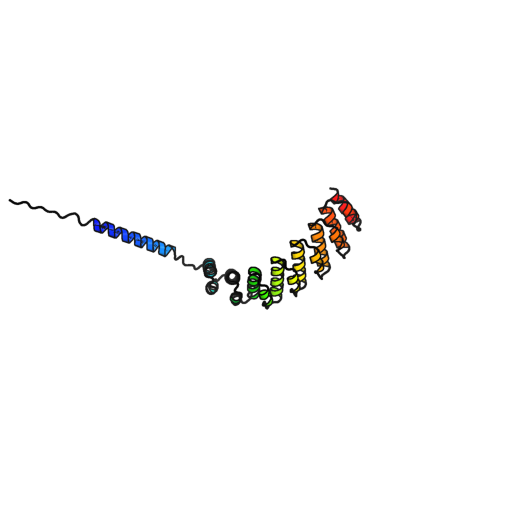 ASN A 1 171 ? -9.565 0.870 15.886 1.00 98.50 171 ASN A O 1
ATOM 1362 N N . SER A 1 172 ? -7.336 0.998 15.633 1.00 98.12 172 SER A N 1
ATOM 1363 C CA . SER A 1 172 ? -7.346 2.116 14.683 1.00 98.12 172 SER A CA 1
ATOM 1364 C C . SER A 1 172 ? -8.075 1.775 13.375 1.00 98.12 172 SER A C 1
ATOM 1366 O O . SER A 1 172 ? -8.835 2.601 12.872 1.00 98.12 172 SER A O 1
ATOM 1368 N N . CYS A 1 173 ? -7.901 0.557 12.847 1.00 98.69 173 CYS A N 1
ATOM 1369 C CA . CYS A 1 173 ? -8.614 0.071 11.661 1.00 98.69 173 CYS A CA 1
ATOM 1370 C C . CYS A 1 173 ? -10.135 0.056 11.880 1.00 98.69 173 CYS A C 1
ATOM 1372 O O . CYS A 1 173 ? -10.880 0.611 11.069 1.00 98.69 173 CYS A O 1
ATOM 1374 N N . PHE A 1 174 ? -10.598 -0.504 13.004 1.00 98.81 174 PHE A N 1
ATOM 1375 C CA . PHE A 1 174 ? -12.021 -0.497 13.351 1.00 98.81 174 PHE A CA 1
ATOM 1376 C C . PHE A 1 174 ? -12.567 0.913 13.557 1.00 98.81 174 PHE A C 1
ATOM 1378 O O . PHE A 1 174 ? -13.631 1.214 13.026 1.00 98.81 174 PHE A O 1
ATOM 1385 N N . ALA A 1 175 ? -11.843 1.782 14.269 1.00 98.56 175 ALA A N 1
ATOM 1386 C CA . ALA A 1 175 ? -12.278 3.154 14.518 1.00 98.56 175 ALA A CA 1
ATOM 1387 C C . ALA A 1 175 ? -12.451 3.954 13.219 1.00 98.56 175 ALA A C 1
ATOM 1389 O O . ALA A 1 175 ? -13.452 4.649 13.037 1.00 98.56 175 ALA A O 1
ATOM 1390 N N . LEU A 1 176 ? -11.505 3.811 12.285 1.00 98.06 176 LEU A N 1
ATOM 1391 C CA . LEU A 1 176 ? -11.573 4.458 10.977 1.00 98.06 176 LEU A CA 1
ATOM 1392 C C . LEU A 1 176 ? -12.805 3.997 10.189 1.00 98.06 176 LEU A C 1
ATOM 1394 O O . LEU A 1 176 ? -13.555 4.833 9.689 1.00 98.06 176 LEU A O 1
ATOM 1398 N N . LEU A 1 177 ? -13.050 2.685 10.118 1.00 98.62 177 LEU A N 1
ATOM 1399 C CA . LEU A 1 177 ? -14.208 2.146 9.401 1.00 98.62 177 LEU A CA 1
ATOM 1400 C C . LEU A 1 177 ? -15.537 2.467 10.093 1.00 98.62 177 LEU A C 1
ATOM 1402 O O . LEU A 1 177 ? -16.510 2.745 9.399 1.00 98.62 177 LEU A O 1
ATOM 1406 N N . ALA A 1 178 ? -15.582 2.479 11.427 1.00 98.56 178 ALA A N 1
ATOM 1407 C CA . ALA A 1 178 ? -16.756 2.883 12.199 1.00 98.56 178 ALA A CA 1
ATOM 1408 C C . ALA A 1 178 ? -17.200 4.297 11.822 1.00 98.56 178 ALA A C 1
ATOM 1410 O O . ALA A 1 178 ? -18.362 4.513 11.482 1.00 98.56 178 ALA A O 1
ATOM 1411 N N . ARG A 1 179 ? -16.256 5.244 11.816 1.00 97.44 179 ARG A N 1
ATOM 1412 C CA . ARG A 1 179 ? -16.507 6.637 11.440 1.00 97.44 179 ARG A CA 1
ATOM 1413 C C . ARG A 1 179 ? -16.903 6.766 9.972 1.00 97.44 179 ARG A C 1
ATOM 1415 O O . ARG A 1 179 ? -17.917 7.378 9.668 1.00 97.44 179 ARG A O 1
ATOM 1422 N N . ASP A 1 180 ? -16.129 6.178 9.062 1.00 97.12 180 ASP A N 1
ATOM 1423 C CA . ASP A 1 180 ? -16.369 6.287 7.618 1.00 97.12 180 ASP A CA 1
ATOM 1424 C C . ASP A 1 180 ? -17.712 5.674 7.185 1.00 97.12 180 ASP A C 1
ATOM 1426 O O . ASP A 1 180 ? -18.308 6.116 6.204 1.00 97.12 180 ASP A O 1
ATOM 1430 N N . GLN A 1 181 ? -18.178 4.643 7.895 1.00 97.94 181 GLN A N 1
ATOM 1431 C CA . GLN A 1 181 ? -19.439 3.953 7.616 1.00 97.94 181 GLN A CA 1
ATOM 1432 C C . GLN A 1 181 ? -20.594 4.421 8.504 1.00 97.94 181 GLN A C 1
ATOM 1434 O O . GLN A 1 181 ? -21.699 3.906 8.348 1.00 97.94 181 GLN A O 1
ATOM 1439 N N . ASN A 1 182 ? -20.361 5.363 9.428 1.00 97.50 182 ASN A N 1
ATOM 1440 C CA . ASN A 1 182 ? -21.340 5.767 10.440 1.00 97.50 182 ASN A CA 1
ATOM 1441 C C . ASN A 1 182 ? -21.939 4.555 11.190 1.00 97.50 182 ASN A C 1
ATOM 1443 O O . ASN A 1 182 ? -23.157 4.431 11.325 1.00 97.50 182 ASN A O 1
ATOM 1447 N N . ASN A 1 183 ? -21.077 3.634 11.629 1.00 98.38 183 ASN A N 1
ATOM 1448 C CA . ASN A 1 183 ? -21.463 2.364 12.239 1.00 98.38 183 ASN A CA 1
ATOM 1449 C C . ASN A 1 183 ? -20.803 2.175 13.614 1.00 98.38 183 ASN A C 1
ATOM 1451 O O . ASN A 1 183 ? -19.696 1.643 13.729 1.00 98.38 183 ASN A O 1
ATOM 1455 N N . GLU A 1 184 ? -21.514 2.569 14.668 1.00 98.38 184 GLU A N 1
ATOM 1456 C CA . GLU A 1 184 ? -21.083 2.491 16.067 1.00 98.38 184 GLU A CA 1
ATOM 1457 C C . GLU A 1 184 ? -20.818 1.058 16.543 1.00 98.38 184 GLU A C 1
ATOM 1459 O O . GLU A 1 184 ? -19.957 0.839 17.396 1.00 98.38 184 GLU A O 1
ATOM 1464 N N . SER A 1 185 ? -21.465 0.053 15.939 1.00 98.50 185 SER A N 1
ATOM 1465 C CA . SER A 1 185 ? -21.232 -1.351 16.303 1.00 98.50 185 SER A CA 1
ATOM 1466 C C . SER A 1 185 ? -19.787 -1.796 16.045 1.00 98.50 185 SER A C 1
ATOM 1468 O O . SER A 1 185 ? -19.289 -2.709 16.704 1.00 98.50 185 SER A O 1
ATOM 1470 N N . LEU A 1 186 ? -19.071 -1.122 15.135 1.00 98.69 186 LEU A N 1
ATOM 1471 C CA . LEU A 1 186 ? -17.648 -1.363 14.904 1.00 98.69 186 LEU A CA 1
ATOM 1472 C C . LEU A 1 186 ? -16.775 -0.829 16.047 1.00 98.69 186 LEU A C 1
ATOM 1474 O O . LEU A 1 186 ? -15.752 -1.443 16.347 1.00 98.69 186 LEU A O 1
ATOM 1478 N N . CYS A 1 187 ? -17.194 0.231 16.747 1.00 98.69 187 CYS A N 1
ATOM 1479 C CA . CYS A 1 187 ? -16.499 0.697 17.948 1.00 98.69 187 CYS A CA 1
ATOM 1480 C C . CYS A 1 187 ? -16.523 -0.370 19.048 1.00 98.69 187 CYS A C 1
ATOM 1482 O O . CYS A 1 187 ? -15.542 -0.540 19.766 1.00 98.69 187 CYS A O 1
ATOM 1484 N N . LEU A 1 188 ? -17.591 -1.169 19.141 1.00 97.81 188 LEU A N 1
ATOM 1485 C CA . LEU A 1 188 ? -17.697 -2.251 20.128 1.00 97.81 188 LEU A CA 1
ATOM 1486 C C . LEU A 1 188 ? -16.668 -3.377 19.921 1.00 97.81 188 LEU A C 1
ATOM 1488 O O . LEU A 1 188 ? -16.402 -4.133 20.855 1.00 97.81 188 LEU A O 1
ATOM 1492 N N . LYS A 1 189 ? -16.054 -3.476 18.733 1.00 98.38 189 LYS A N 1
ATOM 1493 C CA . LYS A 1 189 ? -14.950 -4.412 18.462 1.00 98.38 189 LYS A CA 1
ATOM 1494 C C . LYS A 1 189 ? -13.596 -3.933 18.999 1.00 98.38 189 LYS A C 1
ATOM 1496 O O . LYS A 1 189 ? -12.655 -4.724 19.070 1.00 98.38 189 LYS A O 1
ATOM 1501 N N . ILE A 1 190 ? -13.481 -2.660 19.378 1.00 98.62 190 ILE A N 1
ATOM 1502 C CA . ILE A 1 190 ? -12.259 -2.074 19.933 1.00 98.62 190 ILE A CA 1
ATOM 1503 C C . ILE A 1 190 ? -12.117 -2.505 21.395 1.00 98.62 190 ILE A C 1
ATOM 1505 O O . ILE A 1 190 ? -13.010 -2.284 22.218 1.00 98.62 190 ILE A O 1
ATOM 1509 N N . LYS A 1 191 ? -10.980 -3.133 21.717 1.00 97.69 191 LYS A N 1
ATOM 1510 C CA . LYS A 1 191 ? -10.707 -3.641 23.071 1.00 97.69 191 LYS A CA 1
ATOM 1511 C C . LYS A 1 191 ? -10.227 -2.554 24.023 1.00 97.69 191 LYS A C 1
ATOM 1513 O O . LYS A 1 191 ? -10.635 -2.546 25.183 1.00 97.69 191 LYS A O 1
ATOM 1518 N N . GLU A 1 192 ? -9.365 -1.664 23.536 1.00 98.12 192 GLU A N 1
ATOM 1519 C CA . GLU A 1 192 ? -8.801 -0.590 24.349 1.00 98.12 192 GLU A CA 1
ATOM 1520 C C . GLU A 1 192 ? -9.901 0.422 24.691 1.00 98.12 192 GLU A C 1
ATOM 1522 O O . GLU A 1 192 ? -10.632 0.897 23.818 1.00 98.12 192 GLU A O 1
ATOM 1527 N N . PHE A 1 193 ? -10.056 0.691 25.988 1.00 98.00 193 PHE A N 1
ATOM 1528 C CA . PHE A 1 193 ? -11.179 1.448 26.525 1.00 98.00 193 PHE A CA 1
ATOM 1529 C C . PHE A 1 193 ? -11.228 2.858 25.938 1.00 98.00 193 PHE A C 1
ATOM 1531 O O . PHE A 1 193 ? -12.235 3.213 25.335 1.00 98.00 193 PHE A O 1
ATOM 1538 N N . LEU A 1 194 ? -10.150 3.636 26.049 1.00 97.75 194 LEU A N 1
ATOM 1539 C CA . LEU A 1 194 ? -10.142 5.040 25.632 1.00 97.75 194 LEU A CA 1
ATOM 1540 C C . LEU A 1 194 ? -10.399 5.194 24.125 1.00 97.75 194 LEU A C 1
ATOM 1542 O O . LEU A 1 194 ? -11.170 6.057 23.713 1.00 97.75 194 LEU A O 1
ATOM 1546 N N . THR A 1 195 ? -9.818 4.319 23.309 1.00 98.38 195 THR A N 1
ATOM 1547 C CA . THR A 1 195 ? -9.968 4.286 21.851 1.00 98.38 195 THR A CA 1
ATOM 1548 C C . THR A 1 195 ? -11.398 3.938 21.458 1.00 98.38 195 THR A C 1
ATOM 1550 O O . THR A 1 195 ? -11.934 4.526 20.520 1.00 98.38 195 THR A O 1
ATOM 1553 N N . ARG A 1 196 ? -12.056 3.022 22.182 1.00 98.75 196 ARG A N 1
ATOM 1554 C CA . ARG A 1 196 ? -13.476 2.725 21.961 1.00 98.75 196 ARG A CA 1
ATOM 1555 C C . ARG A 1 196 ? -14.357 3.928 22.278 1.00 98.75 196 ARG A C 1
ATOM 1557 O O . ARG A 1 196 ? -15.222 4.262 21.473 1.00 98.75 196 ARG A O 1
ATOM 1564 N N . GLU A 1 197 ? -14.145 4.572 23.423 1.00 98.56 197 GLU A N 1
ATOM 1565 C CA . GLU A 1 197 ? -14.934 5.745 23.818 1.00 98.56 197 GLU A CA 1
ATOM 1566 C C . GLU A 1 197 ? -14.742 6.901 22.816 1.00 98.56 197 GLU A C 1
ATOM 1568 O O . GLU A 1 197 ? -15.713 7.546 22.421 1.00 98.56 197 GLU A O 1
ATOM 1573 N N . GLN A 1 198 ? -13.513 7.109 22.325 1.00 98.44 198 GLN A N 1
ATOM 1574 C CA . GLN A 1 198 ? -13.221 8.084 21.269 1.00 98.44 198 GLN A CA 1
ATOM 1575 C C . GLN A 1 198 ? -13.882 7.718 19.931 1.00 98.44 198 GLN A C 1
ATOM 1577 O O . GLN A 1 198 ? -14.407 8.592 19.248 1.00 98.44 198 GLN A O 1
ATOM 1582 N N . CYS A 1 199 ? -13.904 6.435 19.564 1.00 98.75 199 CYS A N 1
ATOM 1583 C CA . CYS A 1 199 ? -14.599 5.965 18.366 1.00 98.75 199 CYS A CA 1
ATOM 1584 C C . CYS A 1 199 ? -16.101 6.280 18.423 1.00 98.75 199 CYS A C 1
ATOM 1586 O O . CYS A 1 199 ? -16.645 6.825 17.464 1.00 98.75 199 CYS A O 1
ATOM 1588 N N . LEU A 1 200 ? -16.763 5.992 19.552 1.00 98.75 200 LEU A N 1
ATOM 1589 C CA . LEU A 1 200 ? -18.186 6.302 19.744 1.00 98.75 200 LEU A CA 1
ATOM 1590 C C . LEU A 1 200 ? -18.448 7.805 19.624 1.00 98.75 200 LEU A C 1
ATOM 1592 O O . LEU A 1 200 ? -19.383 8.208 18.936 1.00 98.75 200 LEU A O 1
ATOM 1596 N N . PHE A 1 201 ? -17.585 8.631 20.223 1.00 98.31 201 PHE A N 1
ATOM 1597 C CA . PHE A 1 201 ? -17.634 10.086 20.077 1.00 98.31 201 PHE A CA 1
ATOM 1598 C C . PHE A 1 201 ? -17.559 10.525 18.605 1.00 98.31 201 PHE A C 1
ATOM 1600 O O . PHE A 1 201 ? -18.382 11.324 18.152 1.00 98.31 201 PHE A O 1
ATOM 1607 N N . ASP A 1 202 ? -16.595 9.998 17.845 1.00 98.00 202 ASP A N 1
ATOM 1608 C CA . ASP A 1 202 ? -16.389 10.369 16.442 1.00 98.00 202 ASP A CA 1
ATOM 1609 C C . ASP A 1 202 ? -17.578 9.955 15.560 1.00 98.00 202 ASP A C 1
ATOM 1611 O O . ASP A 1 202 ? -18.004 10.727 14.696 1.00 98.00 202 ASP A O 1
ATOM 1615 N N . VAL A 1 203 ? -18.148 8.767 15.799 1.00 98.31 203 VAL A N 1
ATOM 1616 C CA . VAL A 1 203 ? -19.337 8.274 15.085 1.00 98.31 203 VAL A CA 1
ATOM 1617 C C . VAL A 1 203 ? -20.576 9.097 15.436 1.00 98.31 203 VAL A C 1
ATOM 1619 O O . VAL A 1 203 ? -21.293 9.524 14.531 1.00 98.31 203 VAL A O 1
ATOM 1622 N N . ALA A 1 204 ? -20.812 9.376 16.721 1.00 98.00 204 ALA A N 1
ATOM 1623 C CA . ALA A 1 204 ? -21.933 10.196 17.180 1.00 98.00 204 ALA A CA 1
ATOM 1624 C C . ALA A 1 204 ? -21.907 11.590 16.544 1.00 98.00 204 ALA A C 1
ATOM 1626 O O . ALA A 1 204 ? -22.918 12.076 16.034 1.00 98.00 204 ALA A O 1
ATOM 1627 N N . LYS A 1 205 ? -20.722 12.209 16.493 1.00 96.56 205 LYS A N 1
ATOM 1628 C CA . LYS A 1 205 ? -20.508 13.498 15.834 1.00 96.56 205 LYS A CA 1
ATOM 1629 C C . LYS A 1 205 ? -20.772 13.435 14.330 1.00 96.56 205 LYS A C 1
ATOM 1631 O O . LYS A 1 205 ? -21.401 14.342 13.791 1.00 96.56 205 LYS A O 1
ATOM 1636 N N . ALA A 1 206 ? -20.292 12.393 13.652 1.00 95.81 206 ALA A N 1
ATOM 1637 C CA . ALA A 1 206 ? -20.493 12.224 12.214 1.00 95.81 206 ALA A CA 1
ATOM 1638 C C . ALA A 1 206 ? -21.975 12.002 11.854 1.00 95.81 206 ALA A C 1
ATOM 1640 O O . ALA A 1 206 ? -22.453 12.562 10.867 1.00 95.81 206 ALA A O 1
ATOM 1641 N N . LYS A 1 207 ? -22.715 11.251 12.683 1.00 96.25 207 LYS A N 1
ATOM 1642 C CA . LYS A 1 207 ? -24.159 11.000 12.528 1.00 96.25 207 LYS A CA 1
ATOM 1643 C C . LYS A 1 207 ? -25.051 12.138 13.029 1.00 96.25 207 LYS A C 1
ATOM 1645 O O . LYS A 1 207 ? -26.217 12.172 12.649 1.00 96.25 207 LYS A O 1
ATOM 1650 N N . LYS A 1 208 ? -24.517 13.049 13.855 1.00 95.75 208 LYS A N 1
ATOM 1651 C CA . LYS A 1 208 ? -25.294 13.994 14.681 1.00 95.75 208 LYS A CA 1
ATOM 1652 C C . LYS A 1 208 ? -26.342 13.276 15.538 1.00 95.75 208 LYS A C 1
ATOM 1654 O O . LYS A 1 208 ? -27.504 13.668 15.584 1.00 95.75 208 LYS A O 1
ATOM 1659 N N . ASP A 1 209 ? -25.917 12.193 16.180 1.00 96.75 209 ASP A N 1
ATOM 1660 C CA . ASP A 1 209 ? -26.793 11.296 16.929 1.00 96.75 209 ASP A CA 1
ATOM 1661 C C . ASP A 1 209 ? -26.457 11.343 18.433 1.00 96.75 209 ASP A C 1
ATOM 1663 O O . ASP A 1 209 ? -25.434 10.789 18.856 1.00 96.75 209 ASP A O 1
ATOM 1667 N N . PRO A 1 210 ? -27.274 12.030 19.255 1.00 97.25 210 PRO A N 1
ATOM 1668 C CA . PRO A 1 210 ? -27.030 12.152 20.687 1.00 97.25 210 PRO A CA 1
ATOM 1669 C C . PRO A 1 210 ? -27.249 10.839 21.449 1.00 97.25 210 PRO A C 1
ATOM 1671 O O . PRO A 1 210 ? -26.725 10.706 22.556 1.00 97.25 210 PRO A 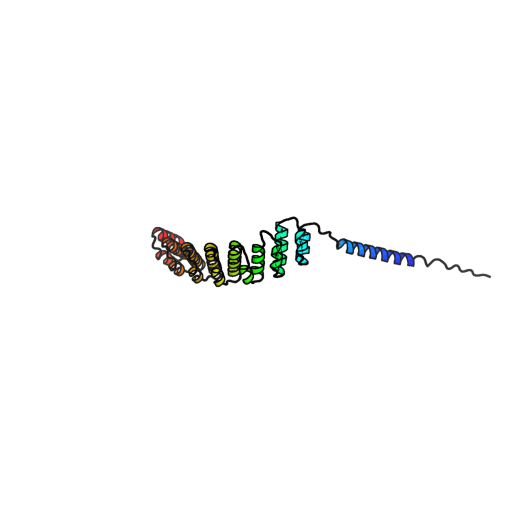O 1
ATOM 1674 N N . ASP A 1 211 ? -27.966 9.861 20.887 1.00 97.62 211 ASP A N 1
ATOM 1675 C CA . ASP A 1 211 ? -28.186 8.581 21.561 1.00 97.62 211 ASP A CA 1
ATOM 1676 C C . ASP A 1 211 ? -26.872 7.801 21.668 1.00 97.62 211 ASP A C 1
ATOM 1678 O O . ASP A 1 211 ? -26.551 7.276 22.734 1.00 97.62 211 ASP A O 1
ATOM 1682 N N . ILE A 1 212 ? -26.029 7.864 20.633 1.00 98.12 212 ILE A N 1
ATOM 1683 C CA . ILE A 1 212 ? -24.678 7.281 20.655 1.00 98.12 212 ILE A CA 1
ATOM 1684 C C . ILE A 1 212 ? -23.801 7.980 21.704 1.00 98.12 212 ILE A C 1
ATOM 1686 O O . ILE A 1 212 ? -23.017 7.329 22.396 1.00 98.12 212 ILE A O 1
ATOM 1690 N N . CYS A 1 213 ? -23.949 9.299 21.890 1.00 98.38 213 CYS A N 1
ATOM 1691 C CA . CYS A 1 213 ? -23.224 10.010 22.946 1.00 98.38 213 CYS A CA 1
ATOM 1692 C C . CYS A 1 213 ? -23.557 9.450 24.337 1.00 98.38 213 CYS A C 1
ATOM 1694 O O . CYS A 1 213 ? -22.672 9.381 25.190 1.00 98.38 213 CYS A O 1
ATOM 1696 N N . ASN A 1 214 ? -24.801 9.027 24.578 1.00 98.12 214 ASN A N 1
ATOM 1697 C CA . ASN A 1 214 ? -25.218 8.477 25.870 1.00 98.12 214 ASN A CA 1
ATOM 1698 C C . ASN A 1 214 ? -24.562 7.125 26.195 1.00 98.12 214 ASN A C 1
ATOM 1700 O O . ASN A 1 214 ? -24.470 6.772 27.373 1.00 98.12 214 ASN A O 1
ATOM 1704 N N . GLU A 1 215 ? -24.051 6.405 25.193 1.00 98.06 215 GLU A N 1
ATOM 1705 C CA . GLU A 1 215 ? -23.291 5.164 25.386 1.00 98.06 215 GLU A CA 1
ATOM 1706 C C . GLU A 1 215 ? -21.861 5.403 25.902 1.00 98.06 215 GLU A C 1
ATOM 1708 O O . GLU A 1 215 ? -21.247 4.493 26.467 1.00 98.06 215 GLU A O 1
ATOM 1713 N N . ILE A 1 216 ? -21.336 6.627 25.755 1.00 98.50 216 ILE A N 1
ATOM 1714 C CA . ILE A 1 216 ? -19.987 6.995 26.199 1.00 98.50 216 ILE A CA 1
ATOM 1715 C C . ILE A 1 216 ? -19.925 7.013 27.734 1.00 98.50 216 ILE A C 1
ATOM 1717 O O . ILE A 1 216 ? -20.651 7.742 28.418 1.00 98.50 216 ILE A O 1
ATOM 1721 N N . LYS A 1 217 ? -18.993 6.237 28.290 1.00 98.50 217 LYS A N 1
ATOM 1722 C CA . LYS A 1 217 ? -18.791 6.038 29.734 1.00 98.50 217 LYS A CA 1
ATOM 1723 C C . LYS A 1 217 ? -17.945 7.130 30.379 1.00 98.50 217 LYS A C 1
ATOM 1725 O O . LYS A 1 217 ? -18.065 7.364 31.580 1.00 98.50 217 LYS A O 1
ATOM 1730 N N . ILE A 1 218 ? -17.087 7.797 29.607 1.00 98.38 218 ILE A N 1
ATOM 1731 C CA . ILE A 1 218 ? -16.281 8.923 30.095 1.00 98.38 218 ILE A CA 1
ATOM 1732 C C . ILE A 1 218 ? -17.155 10.176 30.108 1.00 98.38 218 ILE A C 1
ATOM 1734 O O . ILE A 1 218 ? -17.448 10.749 29.060 1.00 98.38 218 ILE A O 1
ATOM 1738 N N . GLU A 1 219 ? -17.537 10.631 31.300 1.00 98.38 219 GLU A N 1
ATOM 1739 C CA . GLU A 1 219 ? -18.483 11.739 31.490 1.00 98.38 219 GLU A CA 1
ATOM 1740 C C . GLU A 1 219 ? -18.085 13.019 30.739 1.00 98.38 219 GLU A C 1
ATOM 1742 O O . GLU A 1 219 ? -18.911 13.615 30.049 1.00 98.38 219 GLU A O 1
ATOM 1747 N N . VAL A 1 220 ? -16.809 13.412 30.816 1.00 97.75 220 VAL A N 1
ATOM 1748 C CA . VAL A 1 220 ? -16.300 14.610 30.127 1.00 97.75 220 VAL A CA 1
ATOM 1749 C C . VAL A 1 220 ? -16.464 14.488 28.608 1.00 97.75 220 VAL A C 1
ATOM 1751 O O . VAL A 1 220 ? -16.885 15.440 27.950 1.00 97.75 220 VAL A O 1
ATOM 1754 N N . LEU A 1 221 ? -16.171 13.310 28.048 1.00 98.06 221 LEU A N 1
ATOM 1755 C CA . LEU A 1 221 ? -16.272 13.054 26.612 1.00 98.06 221 LEU A CA 1
ATOM 1756 C C . LEU A 1 221 ? -17.738 13.008 26.158 1.00 98.06 221 LEU A C 1
ATOM 1758 O O . LEU A 1 221 ? -18.081 13.621 25.150 1.00 98.06 221 LEU A O 1
ATOM 1762 N N . ARG A 1 222 ? -18.612 12.365 26.941 1.00 98.56 222 ARG A N 1
ATOM 1763 C CA . ARG A 1 222 ? -20.062 12.322 26.705 1.00 98.56 222 ARG A CA 1
ATOM 1764 C C . ARG A 1 222 ? -20.684 13.714 26.679 1.00 98.56 222 ARG A C 1
ATOM 1766 O O . ARG A 1 222 ? -21.409 14.041 25.745 1.00 98.56 222 ARG A O 1
ATOM 1773 N N . ASN A 1 223 ? -20.394 14.549 27.674 1.00 97.88 223 ASN A N 1
ATOM 1774 C CA . ASN A 1 223 ? -20.981 15.888 27.759 1.00 97.88 223 ASN A CA 1
ATOM 1775 C C . ASN A 1 223 ? -20.538 16.765 26.575 1.00 97.88 223 ASN A C 1
ATOM 1777 O O . ASN A 1 223 ? -21.351 17.482 25.993 1.00 97.88 223 ASN A O 1
ATOM 1781 N N . ASN A 1 224 ? -19.269 16.654 26.164 1.00 97.62 224 ASN A N 1
ATOM 1782 C CA . ASN A 1 224 ? -18.764 17.313 24.958 1.00 97.62 224 ASN A CA 1
ATOM 1783 C C . ASN A 1 224 ? -19.443 16.775 23.682 1.00 97.62 224 ASN A C 1
ATOM 1785 O O . ASN A 1 224 ? -19.793 17.548 22.794 1.00 97.62 224 ASN A O 1
ATOM 1789 N N . CYS A 1 225 ? -19.673 15.461 23.607 1.00 98.31 225 CYS A N 1
ATOM 1790 C CA . CYS A 1 225 ? -20.378 14.822 22.496 1.00 98.31 225 CYS A CA 1
ATOM 1791 C C . CYS A 1 225 ? -21.794 15.380 22.341 1.00 98.31 225 CYS A C 1
ATOM 1793 O O . CYS A 1 225 ? -22.144 15.854 21.265 1.00 98.31 225 CYS A O 1
ATOM 1795 N N . LEU A 1 226 ? -22.578 15.405 23.426 1.00 97.88 226 LEU A N 1
ATOM 1796 C CA . LEU A 1 226 ? -23.959 15.900 23.429 1.00 97.88 226 LEU A CA 1
ATOM 1797 C C . LEU A 1 226 ? -24.051 17.357 22.962 1.00 97.88 226 LEU A C 1
ATOM 1799 O O . LEU A 1 226 ? -24.947 17.701 22.191 1.00 97.88 226 LEU A O 1
ATOM 1803 N N . PHE A 1 227 ? -23.099 18.197 23.375 1.00 95.88 227 PHE A N 1
ATOM 1804 C CA . PHE A 1 227 ? -23.013 19.583 22.918 1.00 95.88 227 PHE A CA 1
ATOM 1805 C C . PHE A 1 227 ? -22.775 19.682 21.400 1.00 95.88 227 PHE A C 1
ATOM 1807 O O . PHE A 1 227 ? -23.435 20.465 20.717 1.00 95.88 227 PHE A O 1
ATOM 1814 N N . GLN A 1 228 ? -21.863 18.867 20.858 1.00 95.00 228 GLN A N 1
ATOM 1815 C CA . GLN A 1 228 ? -21.515 18.889 19.432 1.00 95.00 228 GLN A CA 1
ATOM 1816 C C . GLN A 1 228 ? -22.561 18.214 18.536 1.00 95.00 228 GLN A C 1
ATOM 1818 O O . GLN A 1 228 ? -22.787 18.686 17.427 1.00 95.00 228 GLN A O 1
ATOM 1823 N N . ALA A 1 229 ? -23.189 17.128 18.989 1.00 91.25 229 ALA A N 1
ATOM 1824 C CA . ALA A 1 229 ? -24.174 16.374 18.214 1.00 91.25 229 ALA A CA 1
ATOM 1825 C C . ALA A 1 229 ? -25.537 17.083 18.130 1.00 91.25 229 ALA A C 1
ATOM 1827 O O . ALA A 1 229 ? -26.276 16.864 17.176 1.00 91.25 229 ALA A O 1
ATOM 1828 N N . SER A 1 230 ? -25.848 17.957 19.094 1.00 84.88 230 SER A N 1
ATOM 1829 C CA . SER A 1 230 ? -27.102 18.730 19.127 1.00 84.88 230 SER A CA 1
ATOM 1830 C C . SER A 1 230 ? -27.046 20.049 18.336 1.00 84.88 230 SER A C 1
ATOM 1832 O O . SER A 1 230 ? -28.037 20.779 18.316 1.00 84.88 230 SER A O 1
ATOM 1834 N N . SER A 1 231 ? -25.897 20.372 17.719 1.00 75.25 231 SER A N 1
ATOM 1835 C CA . SER A 1 231 ? -25.647 21.607 16.948 1.00 75.25 231 SER A CA 1
ATOM 1836 C C . SER A 1 231 ? -25.665 21.376 15.427 1.00 75.25 231 SER A C 1
ATOM 1838 O O . SER A 1 231 ? -26.196 22.239 14.700 1.00 75.25 231 SER A O 1
#

Secondary structure (DSSP, 8-state):
----------SSSHHHHHHHHHHHHHHHHHHHHHHT-----SHHHHHHHHHHTT-HHHHTT--SHHHHHHHHHHHHHHTT-GGGGGG-TTTHHHHHHHHHHHTT-HHHHTT-SSHHHHHHHHHHHHHHHT-GGGGGG--SHHHHHHHHHHHHHHHT-GGGGGG--SHHHHHHHHHHHHHHTT-GGGGGG--SHHHHHHHHHHHHHHHT-HHHHHH--SHHHHHHHHHHHT-

pLDDT: mean 91.72, std 13.96, range [39.78, 98.88]

Foldseek 3Di:
DDDDDDDDDDDPPVVVVVVVVVVVVVVVVVVVVVVPCPPQQALVSLLVVCLVVLPLVSLVSRPDPVSSQVSQLSSCQVVLNLVSLVVPPVCSLVSLLSNCQSVVPLVSLVVRPDLVSSLVSLLSSCLSVVPLVSLVVRPDLVSSLVSLLSSCVVVLPLVSLVPRPDLVSSLVSLLVSCLVVLNLVSLVVRPDLVSSLVSLLSSCLSVLPLVSLVVRPPPVSSVVSNVNSPD

Sequence (231 aa):
MPKKSNKSRKKSSRFLFTAFGITVFLAIVIIVLTACIKICSTDQCIYEKAVSKANVNLCMKISNRTLFEKCVTIIAVKHNDPSVCKFLKHAQDWCKAEVAIANENLVLCTRIQSEEWQNLCFKKFAIKTLKIDICNLITDEKEATLCYRIIAEISKDPRLCDFILNEDARNSCFALLARDQNNESLCLKIKEFLTREQCLFDVAKAKKDPDICNEIKIEVLRNNCLFQASS